Protein AF-0000000065971216 (afdb_homodimer)

Structure (mmCIF, N/CA/C/O backbone):
data_AF-0000000065971216-model_v1
#
loop_
_entity.id
_entity.type
_entity.pdbx_description
1 polymer 'Glutathione-regulated potassium-efflux system ancillary protein KefF'
#
loop_
_atom_site.group_PDB
_atom_site.id
_atom_site.type_symbol
_atom_site.label_atom_id
_atom_site.label_alt_id
_atom_site.label_comp_id
_atom_site.label_asym_id
_atom_site.label_entity_id
_atom_site.label_seq_id
_atom_site.pdbx_PDB_ins_code
_atom_site.Cartn_x
_atom_site.Cartn_y
_atom_site.Cartn_z
_atom_site.occupancy
_atom_site.B_iso_or_equiv
_atom_site.auth_seq_id
_atom_site.auth_comp_id
_atom_site.auth_asym_id
_atom_site.auth_atom_id
_atom_site.pdbx_PDB_model_num
ATOM 1 N N . MET A 1 1 ? 7.406 -24.281 -11.219 1 95.75 1 MET A N 1
ATOM 2 C CA . MET A 1 1 ? 6.73 -24.172 -9.93 1 95.75 1 MET A CA 1
ATOM 3 C C . MET A 1 1 ? 6.023 -22.828 -9.805 1 95.75 1 MET A C 1
ATOM 5 O O . MET A 1 1 ? 6.551 -21.797 -10.234 1 95.75 1 MET A O 1
ATOM 9 N N . ILE A 1 2 ? 4.781 -22.906 -9.312 1 98.62 2 ILE A N 1
ATOM 10 C CA . ILE A 1 2 ? 4 -21.719 -8.992 1 98.62 2 ILE A CA 1
ATOM 11 C C . ILE A 1 2 ? 4.109 -21.406 -7.504 1 98.62 2 ILE A C 1
ATOM 13 O O . ILE A 1 2 ? 3.928 -22.297 -6.664 1 98.62 2 ILE A O 1
ATOM 17 N N . LEU A 1 3 ? 4.469 -20.188 -7.184 1 98.88 3 LEU A N 1
ATOM 18 C CA . LEU A 1 3 ? 4.551 -19.734 -5.797 1 98.88 3 LEU A CA 1
ATOM 19 C C . LEU A 1 3 ? 3.488 -18.688 -5.496 1 98.88 3 LEU A C 1
ATOM 21 O O . LEU A 1 3 ? 3.451 -17.641 -6.141 1 98.88 3 LEU A O 1
ATOM 25 N N . ILE A 1 4 ? 2.605 -19 -4.566 1 98.94 4 ILE A N 1
ATOM 26 C CA . ILE A 1 4 ? 1.6 -18.047 -4.117 1 98.94 4 ILE A CA 1
ATOM 27 C C . ILE A 1 4 ? 2.041 -17.406 -2.799 1 98.94 4 ILE A C 1
ATOM 29 O O . ILE A 1 4 ? 2.158 -18.094 -1.78 1 98.94 4 ILE A O 1
ATOM 33 N N . ILE A 1 5 ? 2.389 -16.172 -2.852 1 98.94 5 ILE A N 1
ATOM 34 C CA . ILE A 1 5 ? 2.572 -15.359 -1.654 1 98.94 5 ILE A CA 1
ATOM 35 C C . ILE A 1 5 ? 1.225 -14.812 -1.192 1 98.94 5 ILE A C 1
ATOM 37 O O . ILE A 1 5 ? 0.707 -13.852 -1.769 1 98.94 5 ILE A O 1
ATOM 41 N N . TYR A 1 6 ? 0.659 -15.422 -0.15 1 98.88 6 TYR A N 1
ATOM 42 C CA . TYR A 1 6 ? -0.678 -15.086 0.328 1 98.88 6 TYR A CA 1
ATOM 43 C C . TYR A 1 6 ? -0.611 -14.242 1.593 1 98.88 6 TYR A C 1
ATOM 45 O O . TYR A 1 6 ? 0.1 -14.586 2.541 1 98.88 6 TYR A O 1
ATOM 53 N N . ALA A 1 7 ? -1.268 -13.133 1.55 1 98.75 7 ALA A N 1
ATOM 54 C CA . ALA A 1 7 ? -1.302 -12.258 2.719 1 98.75 7 ALA A CA 1
ATOM 55 C C . ALA A 1 7 ? -2.732 -11.852 3.061 1 98.75 7 ALA A C 1
ATOM 57 O O . ALA A 1 7 ? -3.354 -11.07 2.338 1 98.75 7 ALA A O 1
ATOM 58 N N . HIS A 1 8 ? -3.203 -12.367 4.133 1 98.12 8 HIS A N 1
ATOM 59 C CA . HIS A 1 8 ? -4.492 -12 4.707 1 98.12 8 HIS A CA 1
ATOM 60 C C . HIS A 1 8 ? -4.391 -11.828 6.219 1 98.12 8 HIS A C 1
ATOM 62 O O . HIS A 1 8 ? -4.105 -12.789 6.941 1 98.12 8 HIS A O 1
ATOM 68 N N . PRO A 1 9 ? -4.719 -10.688 6.719 1 95.56 9 PRO A N 1
ATOM 69 C CA . PRO A 1 9 ? -4.574 -10.469 8.164 1 95.56 9 PRO A CA 1
ATOM 70 C C . PRO A 1 9 ? -5.551 -11.305 8.984 1 95.56 9 PRO A C 1
ATOM 72 O O . PRO A 1 9 ? -5.246 -11.664 10.125 1 95.56 9 PRO A O 1
ATOM 75 N N . TYR A 1 10 ? -6.723 -11.594 8.367 1 92.38 10 TYR A N 1
ATOM 76 C CA . TYR A 1 10 ? -7.742 -12.398 9.031 1 92.38 10 TYR A CA 1
ATOM 77 C C . TYR A 1 10 ? -8.18 -13.562 8.148 1 92.38 10 TYR A C 1
ATOM 79 O O . TYR A 1 10 ? -9.336 -13.633 7.727 1 92.38 10 TYR A O 1
ATOM 87 N N . PRO A 1 11 ? -7.336 -14.508 8.008 1 87.62 11 PRO A N 1
ATOM 88 C CA . PRO A 1 11 ? -7.625 -15.562 7.035 1 87.62 11 PRO A CA 1
ATOM 89 C C . PRO A 1 11 ? -8.844 -16.391 7.41 1 87.62 11 PRO A C 1
ATOM 91 O O . PRO A 1 11 ? -9.523 -16.938 6.531 1 87.62 11 PRO A O 1
ATOM 94 N N . GLN A 1 12 ? -9.188 -16.422 8.602 1 85.69 12 GLN A N 1
ATOM 95 C CA . GLN A 1 12 ? -10.336 -17.219 9.039 1 85.69 12 GLN A CA 1
ATOM 96 C C . GLN A 1 12 ? -11.648 -16.594 8.547 1 85.69 12 GLN A C 1
ATOM 98 O O . GLN A 1 12 ? -12.672 -17.281 8.477 1 85.69 12 GLN A O 1
ATOM 103 N N . HIS A 1 13 ? -11.586 -15.359 8.172 1 86.06 13 HIS A N 1
ATOM 104 C CA . HIS A 1 13 ? -12.789 -14.664 7.727 1 86.06 13 HIS A CA 1
ATOM 105 C C . HIS A 1 13 ? -12.844 -14.57 6.207 1 86.06 13 HIS A C 1
ATOM 107 O O . HIS A 1 13 ? -13.797 -14.031 5.648 1 86.06 13 HIS A O 1
ATOM 113 N N . SER A 1 14 ? -11.852 -15.188 5.566 1 88.44 14 SER A N 1
ATOM 114 C CA . SER A 1 14 ? -11.758 -15.039 4.117 1 88.44 14 SER A CA 1
ATOM 115 C C . SER A 1 14 ? -12.398 -16.234 3.402 1 88.44 14 SER A C 1
ATOM 117 O O . SER A 1 14 ? -11.766 -17.266 3.236 1 88.44 14 SER A O 1
ATOM 119 N N . HIS A 1 15 ? -13.539 -16.031 2.896 1 90.56 15 HIS A N 1
ATOM 120 C CA . HIS A 1 15 ? -14.227 -17.109 2.207 1 90.56 15 HIS A CA 1
ATOM 121 C C . HIS A 1 15 ? -13.75 -17.25 0.766 1 90.56 15 HIS A C 1
ATOM 123 O O . HIS A 1 15 ? -13.453 -18.344 0.303 1 90.56 15 HIS A O 1
ATOM 129 N N . ALA A 1 16 ? -13.633 -16.109 0.151 1 95.12 16 ALA A N 1
ATOM 130 C CA . ALA A 1 16 ? -13.242 -16.125 -1.257 1 95.12 16 ALA A CA 1
ATOM 131 C C . ALA A 1 16 ? -11.812 -16.625 -1.43 1 95.12 16 ALA A C 1
ATOM 133 O O . ALA A 1 16 ? -11.57 -17.562 -2.197 1 95.12 16 ALA A O 1
ATOM 134 N N . ASN A 1 17 ? -10.875 -16.094 -0.653 1 97.19 17 ASN A N 1
ATOM 135 C CA . ASN A 1 17 ? -9.477 -16.5 -0.776 1 97.19 17 ASN A CA 1
ATOM 136 C C . ASN A 1 17 ? -9.273 -17.953 -0.357 1 97.19 17 ASN A C 1
ATOM 138 O O . ASN A 1 17 ? -8.461 -18.656 -0.945 1 97.19 17 ASN A O 1
ATOM 142 N N . LYS A 1 18 ? -9.984 -18.328 0.635 1 95.56 18 LYS A N 1
ATOM 143 C CA . LYS A 1 18 ? -9.891 -19.719 1.079 1 95.56 18 LYS A CA 1
ATOM 144 C C . LYS A 1 18 ? -10.227 -20.688 -0.055 1 95.56 18 LYS A C 1
ATOM 146 O O . LYS A 1 18 ? -9.5 -21.641 -0.296 1 95.56 18 LYS A O 1
ATOM 151 N N . ARG A 1 19 ? -11.305 -20.453 -0.749 1 96.19 19 ARG A N 1
ATOM 152 C CA . ARG A 1 19 ? -11.742 -21.312 -1.852 1 96.19 19 ARG A CA 1
ATOM 153 C C . ARG A 1 19 ? -10.727 -21.281 -2.992 1 96.19 19 ARG A C 1
ATOM 155 O O . ARG A 1 19 ? -10.438 -22.328 -3.592 1 96.19 19 ARG A O 1
ATOM 162 N N . MET A 1 20 ? -10.203 -20.094 -3.268 1 98.25 20 MET A N 1
ATOM 163 C CA . MET A 1 20 ? -9.172 -19.984 -4.293 1 98.25 20 MET A CA 1
ATOM 164 C C . MET A 1 20 ? -7.969 -20.859 -3.955 1 98.25 20 MET A C 1
ATOM 166 O O . MET A 1 20 ? -7.473 -21.594 -4.805 1 98.25 20 MET A O 1
ATOM 170 N N . LEU A 1 21 ? -7.5 -20.797 -2.725 1 98.25 21 LEU A N 1
ATOM 171 C CA . LEU A 1 21 ? -6.316 -21.531 -2.295 1 98.25 21 LEU A CA 1
ATOM 172 C C . LEU A 1 21 ? -6.582 -23.031 -2.285 1 98.25 21 LEU A C 1
ATOM 174 O O . LEU A 1 21 ? -5.695 -23.828 -2.611 1 98.25 21 LEU A O 1
ATOM 178 N N . GLU A 1 22 ? -7.801 -23.391 -1.873 1 97.38 22 GLU A N 1
ATOM 179 C CA . GLU A 1 22 ? -8.172 -24.812 -1.903 1 97.38 22 GLU A CA 1
ATOM 180 C C . GLU A 1 22 ? -8.086 -25.375 -3.318 1 97.38 22 GLU A C 1
ATOM 182 O O . GLU A 1 22 ? -7.586 -26.484 -3.52 1 97.38 22 GLU A O 1
ATOM 187 N N . GLN A 1 23 ? -8.57 -24.609 -4.258 1 98.06 23 GLN A N 1
ATOM 188 C CA . GLN A 1 23 ? -8.484 -25.016 -5.656 1 98.06 23 GLN A CA 1
ATOM 189 C C . GLN A 1 23 ? -7.039 -25.078 -6.129 1 98.06 23 GLN A C 1
ATOM 191 O O . GLN A 1 23 ? -6.637 -26.031 -6.797 1 98.06 23 GLN A O 1
ATOM 196 N N . ALA A 1 24 ? -6.23 -24.109 -5.781 1 98.5 24 ALA A N 1
ATOM 197 C CA . ALA A 1 24 ? -4.828 -24.031 -6.195 1 98.5 24 ALA A CA 1
ATOM 198 C C . ALA A 1 24 ? -4.039 -25.219 -5.641 1 98.5 24 ALA A C 1
ATOM 200 O O . ALA A 1 24 ? -3.15 -25.75 -6.312 1 98.5 24 ALA A O 1
ATOM 201 N N . ARG A 1 25 ? -4.391 -25.656 -4.441 1 97.69 25 ARG A N 1
ATOM 202 C CA . ARG A 1 25 ? -3.674 -26.719 -3.742 1 97.69 25 ARG A CA 1
ATOM 203 C C . ARG A 1 25 ? -3.832 -28.047 -4.465 1 97.69 25 ARG A C 1
ATOM 205 O O . ARG A 1 25 ? -3.037 -28.969 -4.262 1 97.69 25 ARG A O 1
ATOM 212 N N . THR A 1 26 ? -4.848 -28.156 -5.262 1 97.62 26 THR A N 1
ATOM 213 C CA . THR A 1 26 ? -5.094 -29.406 -5.969 1 97.62 26 THR A CA 1
ATOM 214 C C . THR A 1 26 ? -4.137 -29.562 -7.145 1 97.62 26 THR A C 1
ATOM 216 O O . THR A 1 26 ? -4.039 -30.641 -7.738 1 97.62 26 THR A O 1
ATOM 219 N N . LEU A 1 27 ? -3.426 -28.547 -7.473 1 97.69 27 LEU A N 1
ATOM 220 C CA . LEU A 1 27 ? -2.514 -28.562 -8.609 1 97.69 27 LEU A CA 1
ATOM 221 C C . LEU A 1 27 ? -1.109 -28.969 -8.18 1 97.69 27 LEU A C 1
ATOM 223 O O . LEU A 1 27 ? -0.637 -28.562 -7.117 1 97.69 27 LEU A O 1
ATOM 227 N N . ASP A 1 28 ? -0.485 -29.797 -9.008 1 96.5 28 ASP A N 1
ATOM 228 C CA . ASP A 1 28 ? 0.917 -30.125 -8.766 1 96.5 28 ASP A CA 1
ATOM 229 C C . ASP A 1 28 ? 1.817 -28.922 -9.047 1 96.5 28 ASP A C 1
ATOM 231 O O . ASP A 1 28 ? 1.549 -28.125 -9.953 1 96.5 28 ASP A O 1
ATOM 235 N N . GLY A 1 29 ? 2.824 -28.766 -8.234 1 97.06 29 GLY A N 1
ATOM 236 C CA . GLY A 1 29 ? 3.811 -27.734 -8.516 1 97.06 29 GLY A CA 1
ATOM 237 C C . GLY A 1 29 ? 3.406 -26.359 -7.988 1 97.06 29 GLY A C 1
ATOM 238 O O . GLY A 1 29 ? 3.885 -25.344 -8.477 1 97.06 29 GLY A O 1
ATOM 239 N N . VAL A 1 30 ? 2.422 -26.344 -7.047 1 98.31 30 VAL A N 1
ATOM 240 C CA . VAL A 1 30 ? 2.004 -25.094 -6.43 1 98.31 30 VAL A CA 1
ATOM 241 C C . VAL A 1 30 ? 2.463 -25.047 -4.973 1 98.31 30 VAL A C 1
ATOM 243 O O . VAL A 1 30 ? 2.223 -26 -4.215 1 98.31 30 VAL A O 1
ATOM 246 N N . GLU A 1 31 ? 3.174 -24.031 -4.598 1 98.56 31 GLU A N 1
ATOM 247 C CA . GLU A 1 31 ? 3.557 -23.734 -3.219 1 98.56 31 GLU A CA 1
ATOM 248 C C . GLU A 1 31 ? 2.855 -22.484 -2.703 1 98.56 31 GLU A C 1
ATOM 250 O O . GLU A 1 31 ? 2.82 -21.453 -3.387 1 98.56 31 GLU A O 1
ATOM 255 N N . ILE A 1 32 ? 2.264 -22.641 -1.564 1 98.62 32 ILE A N 1
ATOM 256 C CA . ILE A 1 32 ? 1.584 -21.5 -0.949 1 98.62 32 ILE A CA 1
ATOM 257 C C . ILE A 1 32 ? 2.33 -21.078 0.314 1 98.62 32 ILE A C 1
ATOM 259 O O . ILE A 1 32 ? 2.58 -21.891 1.201 1 98.62 32 ILE A O 1
ATOM 263 N N . ARG A 1 33 ? 2.709 -19.875 0.369 1 98.69 33 ARG A N 1
ATOM 264 C CA . ARG A 1 33 ? 3.316 -19.297 1.562 1 98.69 33 ARG A CA 1
ATOM 265 C C . ARG A 1 33 ? 2.426 -18.203 2.152 1 98.69 33 ARG A C 1
ATOM 267 O O . ARG A 1 33 ? 2.383 -17.078 1.642 1 98.69 33 ARG A O 1
ATOM 274 N N . SER A 1 34 ? 1.734 -18.562 3.244 1 98.31 34 SER A N 1
ATOM 275 C CA . SER A 1 34 ? 0.851 -17.641 3.951 1 98.31 34 SER A CA 1
ATOM 276 C C . SER A 1 34 ? 1.63 -16.766 4.926 1 98.31 34 SER A C 1
ATOM 278 O O . SER A 1 34 ? 2.031 -17.234 5.996 1 98.31 34 SER A O 1
ATOM 280 N N . LEU A 1 35 ? 1.755 -15.547 4.617 1 98.75 35 LEU A N 1
ATOM 281 C CA . LEU A 1 35 ? 2.676 -14.672 5.336 1 98.75 35 LEU A CA 1
ATOM 282 C C . LEU A 1 35 ? 2.246 -14.508 6.789 1 98.75 35 LEU A C 1
ATOM 284 O O . LEU A 1 35 ? 3.074 -14.578 7.699 1 98.75 35 LEU A O 1
ATOM 288 N N . TYR A 1 36 ? 0.932 -14.352 7.02 1 98.25 36 TYR A N 1
AT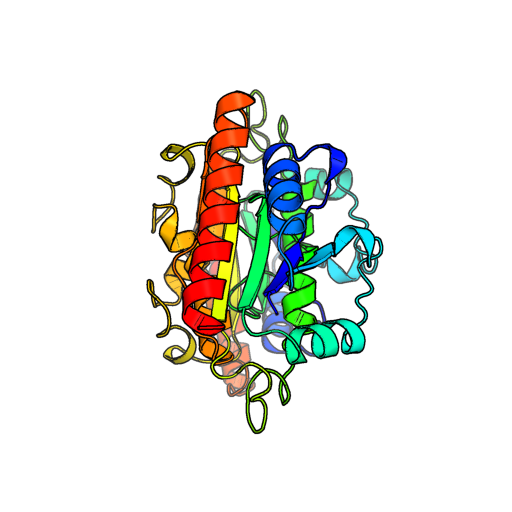OM 289 C CA . TYR A 1 36 ? 0.469 -14.078 8.375 1 98.25 36 TYR A CA 1
ATOM 290 C C . TYR A 1 36 ? 0.527 -15.344 9.227 1 98.25 36 TYR A C 1
ATOM 292 O O . TYR A 1 36 ? 0.508 -15.266 10.461 1 98.25 36 TYR A O 1
ATOM 300 N N . GLN A 1 37 ? 0.548 -16.484 8.602 1 97.56 37 GLN A N 1
ATOM 301 C CA . GLN A 1 37 ? 0.803 -17.734 9.328 1 97.56 37 GLN A CA 1
ATOM 302 C C . GLN A 1 37 ? 2.291 -17.891 9.617 1 97.56 37 GLN A C 1
ATOM 304 O O . GLN A 1 37 ? 2.67 -18.25 10.734 1 97.56 37 GLN A O 1
ATOM 309 N N . LEU A 1 38 ? 3.141 -17.594 8.664 1 98.38 38 LEU A N 1
ATOM 310 C CA . LEU A 1 38 ? 4.582 -17.766 8.789 1 98.38 38 LEU A CA 1
ATOM 311 C C . LEU A 1 38 ? 5.184 -16.703 9.703 1 98.38 38 LEU A C 1
ATOM 313 O O . LEU A 1 38 ? 6.129 -16.969 10.445 1 98.38 38 LEU A O 1
ATOM 317 N N . TYR A 1 39 ? 4.605 -15.469 9.633 1 98.06 39 TYR A N 1
ATOM 318 C CA . TYR A 1 39 ? 5.195 -14.32 10.32 1 98.06 39 TYR A CA 1
ATOM 319 C C . TYR A 1 39 ? 4.129 -13.523 11.062 1 98.06 39 TYR A C 1
ATOM 321 O O . TYR A 1 39 ? 3.926 -12.336 10.789 1 98.06 39 TYR A O 1
ATOM 329 N N . PRO A 1 40 ? 3.475 -14.055 12.062 1 96.19 40 PRO A N 1
ATOM 330 C CA . PRO A 1 40 ? 2.43 -13.336 12.789 1 96.19 40 PRO A CA 1
ATOM 331 C C . PRO A 1 40 ? 2.965 -12.109 13.523 1 96.19 40 PRO A C 1
ATOM 333 O O . PRO A 1 40 ? 2.199 -11.195 13.852 1 96.19 40 PRO A O 1
ATOM 336 N N . ASP A 1 41 ? 4.301 -12.062 13.703 1 95.5 41 ASP A N 1
ATOM 337 C CA . ASP A 1 41 ? 4.918 -10.961 14.43 1 95.5 41 ASP A CA 1
ATOM 338 C C . ASP A 1 41 ? 5.59 -9.977 13.469 1 95.5 41 ASP A C 1
ATOM 340 O O . ASP A 1 41 ? 6.309 -9.078 13.898 1 95.5 41 ASP A O 1
ATOM 344 N N . PHE A 1 42 ? 5.469 -10.25 12.148 1 97 42 PHE A N 1
ATOM 345 C CA . PHE A 1 42 ? 5.984 -9.383 11.094 1 97 42 PHE A CA 1
ATOM 346 C C . PHE A 1 42 ? 7.496 -9.531 10.969 1 97 42 PHE A C 1
ATOM 348 O O . PHE A 1 42 ? 8.156 -8.695 10.344 1 97 42 PHE A O 1
ATOM 355 N N . ASN A 1 43 ? 8.055 -10.562 11.633 1 97.56 43 ASN A N 1
ATOM 356 C CA . ASN A 1 43 ? 9.477 -10.844 11.477 1 97.56 43 ASN A CA 1
ATOM 357 C C . ASN A 1 43 ? 9.727 -11.805 10.312 1 97.56 43 ASN A C 1
ATOM 359 O O . ASN A 1 43 ? 9.789 -13.016 10.508 1 97.56 43 ASN A O 1
ATOM 363 N N . ILE A 1 44 ? 10.031 -11.297 9.195 1 98.5 44 ILE A N 1
ATOM 364 C CA . ILE A 1 44 ? 10.078 -12.055 7.945 1 98.5 44 ILE A CA 1
ATOM 365 C C . ILE A 1 44 ? 11.438 -12.727 7.797 1 98.5 44 ILE A C 1
ATOM 367 O O . ILE A 1 44 ? 12.477 -12.102 8.031 1 98.5 44 ILE A O 1
ATOM 371 N N . ASP A 1 45 ? 11.477 -13.977 7.512 1 98.88 45 ASP A N 1
ATOM 372 C CA . ASP A 1 45 ? 12.68 -14.688 7.105 1 98.88 45 ASP A CA 1
ATOM 373 C C . ASP A 1 45 ? 13.008 -14.43 5.637 1 98.88 45 ASP A C 1
ATOM 375 O O . ASP A 1 45 ? 12.594 -15.188 4.758 1 98.88 45 ASP A O 1
ATOM 379 N N . VAL A 1 46 ? 13.805 -13.414 5.41 1 98.81 46 VAL A N 1
ATOM 380 C CA . VAL A 1 46 ? 14.086 -12.914 4.07 1 98.81 46 VAL A CA 1
ATOM 381 C C . VAL A 1 46 ? 14.742 -14.008 3.234 1 98.81 46 VAL A C 1
ATOM 383 O O . VAL A 1 46 ? 14.375 -14.219 2.076 1 98.81 46 VAL A O 1
ATOM 386 N N . ALA A 1 47 ? 15.664 -14.703 3.795 1 98.75 47 ALA A N 1
ATOM 387 C CA . ALA A 1 47 ? 16.375 -15.75 3.072 1 98.75 47 ALA A CA 1
ATOM 388 C C . ALA A 1 47 ? 15.43 -16.844 2.619 1 98.75 47 ALA A C 1
ATOM 390 O O . ALA A 1 47 ? 15.508 -17.328 1.483 1 98.75 47 ALA A O 1
ATOM 391 N N . ALA A 1 48 ? 14.547 -17.266 3.465 1 98.88 48 ALA A N 1
ATOM 392 C CA . ALA A 1 48 ? 13.586 -18.312 3.121 1 98.88 48 ALA A CA 1
ATOM 393 C C . ALA A 1 48 ? 12.672 -17.859 1.98 1 98.88 48 ALA A C 1
ATOM 395 O O . ALA A 1 48 ? 12.375 -18.641 1.072 1 98.88 48 ALA A O 1
ATOM 396 N N . GLU A 1 49 ? 12.25 -16.656 2.053 1 98.94 49 GLU A N 1
ATOM 397 C CA . GLU A 1 49 ? 11.375 -16.141 1.012 1 98.94 49 GLU A CA 1
ATOM 398 C C . GLU A 1 49 ? 12.109 -16 -0.318 1 98.94 49 GLU A C 1
ATOM 400 O O . GLU A 1 49 ? 11.562 -16.344 -1.372 1 98.94 49 GLU A O 1
ATOM 405 N N . GLN A 1 50 ? 13.344 -15.547 -0.254 1 98.88 50 GLN A N 1
ATOM 406 C CA . GLN A 1 50 ? 14.133 -15.414 -1.474 1 98.88 50 GLN A CA 1
ATOM 407 C C . GLN A 1 50 ? 14.453 -16.781 -2.076 1 98.88 50 GLN A C 1
ATOM 409 O O . GLN A 1 50 ? 14.484 -16.938 -3.299 1 98.88 50 GLN A O 1
ATOM 414 N N . GLN A 1 51 ? 14.633 -17.75 -1.27 1 98.81 51 GLN A N 1
ATOM 415 C CA . GLN A 1 51 ? 14.844 -19.109 -1.77 1 98.81 51 GLN A CA 1
ATOM 416 C C . GLN A 1 51 ? 13.602 -19.641 -2.473 1 98.81 51 GLN A C 1
ATOM 418 O O . GLN A 1 51 ? 13.695 -20.266 -3.529 1 98.81 51 GLN A O 1
ATOM 423 N N . ALA A 1 52 ? 12.445 -19.391 -1.879 1 98.81 52 ALA A N 1
ATOM 424 C CA . ALA A 1 52 ? 11.188 -19.781 -2.512 1 98.81 52 ALA A CA 1
ATOM 425 C C . ALA A 1 52 ? 11.008 -19.094 -3.859 1 98.81 52 ALA A C 1
ATOM 427 O O . ALA A 1 52 ? 10.633 -19.734 -4.848 1 98.81 52 ALA A O 1
ATOM 428 N N . LEU A 1 53 ? 11.312 -17.828 -3.906 1 98.88 53 LEU A N 1
ATOM 429 C CA . LEU A 1 53 ? 11.219 -17.062 -5.137 1 98.88 53 LEU A CA 1
ATOM 430 C C . LEU A 1 53 ? 12.164 -17.594 -6.199 1 98.88 53 LEU A C 1
ATOM 432 O O . LEU A 1 53 ? 11.82 -17.641 -7.383 1 98.88 53 LEU A O 1
ATOM 436 N N . ALA A 1 54 ? 13.312 -17.969 -5.75 1 98.31 54 ALA A N 1
ATOM 437 C CA . ALA A 1 54 ? 14.32 -18.469 -6.684 1 98.31 54 ALA A CA 1
ATOM 438 C C . ALA A 1 54 ? 13.836 -19.719 -7.398 1 98.31 54 ALA A C 1
ATOM 440 O O . ALA A 1 54 ? 14.148 -19.938 -8.57 1 98.31 54 ALA A O 1
ATOM 441 N N . ARG A 1 55 ? 13.008 -20.469 -6.777 1 97.5 55 ARG A N 1
ATOM 442 C CA . ARG A 1 55 ? 12.539 -21.734 -7.328 1 97.5 55 ARG A CA 1
ATOM 443 C C . ARG A 1 55 ? 11.32 -21.516 -8.219 1 97.5 55 ARG A C 1
ATOM 445 O O . ARG A 1 55 ? 10.984 -22.375 -9.039 1 97.5 55 ARG A O 1
ATOM 452 N N . ALA A 1 56 ? 10.703 -20.422 -8.102 1 98.5 56 ALA A N 1
ATOM 453 C CA . ALA A 1 56 ? 9.414 -20.203 -8.758 1 98.5 56 ALA A CA 1
ATOM 454 C C . ALA A 1 56 ? 9.602 -19.703 -10.188 1 98.5 56 ALA A C 1
ATOM 456 O O . ALA A 1 56 ? 10.578 -19.016 -10.484 1 98.5 56 ALA A O 1
ATOM 457 N N . ARG A 1 57 ? 8.672 -20.047 -11.039 1 98.38 57 ARG A N 1
ATOM 458 C CA . ARG A 1 57 ? 8.594 -19.5 -12.391 1 98.38 57 ARG A CA 1
ATOM 459 C C . ARG A 1 57 ? 7.43 -18.531 -12.523 1 98.38 57 ARG A C 1
ATOM 461 O O . ARG A 1 57 ? 7.492 -17.578 -13.297 1 98.38 57 ARG A O 1
ATOM 468 N N . LEU A 1 58 ? 6.344 -18.797 -11.797 1 98.81 58 LEU A N 1
ATOM 469 C CA . LEU A 1 58 ? 5.215 -17.891 -11.625 1 98.81 58 LEU A CA 1
ATOM 470 C C . LEU A 1 58 ? 5.035 -17.516 -10.156 1 98.81 58 LEU A C 1
ATOM 472 O O . LEU A 1 58 ? 4.926 -18.406 -9.297 1 98.81 58 LEU A O 1
ATOM 476 N N . ILE A 1 59 ? 5.102 -16.297 -9.938 1 98.94 59 ILE A N 1
ATOM 477 C CA . ILE A 1 59 ? 4.844 -15.742 -8.617 1 98.94 59 ILE A CA 1
ATOM 478 C C . ILE A 1 59 ? 3.453 -15.102 -8.586 1 98.94 59 ILE A C 1
ATOM 480 O O . ILE A 1 59 ? 3.068 -14.398 -9.523 1 98.94 59 ILE A O 1
ATOM 484 N N . ILE A 1 60 ? 2.648 -15.367 -7.566 1 98.94 60 ILE A N 1
ATOM 485 C CA . ILE A 1 60 ? 1.333 -14.758 -7.398 1 98.94 60 ILE A CA 1
ATOM 486 C C . ILE A 1 60 ? 1.281 -14 -6.078 1 98.94 60 ILE A C 1
ATOM 488 O O . ILE A 1 60 ? 1.509 -14.578 -5.012 1 98.94 60 ILE A O 1
ATOM 492 N N . TRP A 1 61 ? 1.104 -12.742 -6.113 1 98.94 61 TRP A N 1
ATOM 493 C CA . TRP A 1 61 ? 0.738 -11.961 -4.934 1 98.94 61 TRP A CA 1
ATOM 494 C C . TRP A 1 61 ? -0.77 -11.992 -4.711 1 98.94 61 TRP A C 1
ATOM 496 O O . TRP A 1 61 ? -1.531 -11.391 -5.469 1 98.94 61 TRP A O 1
ATOM 506 N N . GLN A 1 62 ? -1.193 -12.68 -3.68 1 98.94 62 GLN A N 1
ATOM 507 C CA . GLN A 1 62 ? -2.617 -12.898 -3.445 1 98.94 62 GLN A CA 1
ATOM 508 C C . GLN A 1 62 ? -3.053 -12.305 -2.111 1 98.94 62 GLN A C 1
ATOM 510 O O . GLN A 1 62 ? -2.424 -12.555 -1.079 1 98.94 62 GLN A O 1
ATOM 515 N N . HIS A 1 63 ? -4.113 -11.578 -2.148 1 98.69 63 HIS A N 1
ATOM 516 C CA . HIS A 1 63 ? -4.598 -10.945 -0.928 1 98.69 63 HIS A CA 1
ATOM 517 C C . HIS A 1 63 ? -5.988 -10.352 -1.128 1 98.69 63 HIS A C 1
ATOM 519 O O . HIS A 1 63 ? -6.414 -10.133 -2.264 1 98.69 63 HIS A O 1
ATOM 525 N N . PRO A 1 64 ? -6.742 -10.117 -0.013 1 97.94 64 PRO A N 1
ATOM 526 C CA . PRO A 1 64 ? -7.879 -9.195 -0.101 1 97.94 64 PRO A CA 1
ATOM 527 C C . PRO A 1 64 ? -7.453 -7.734 -0.188 1 97.94 64 PRO A C 1
ATOM 529 O O . PRO A 1 64 ? -6.34 -7.387 0.219 1 97.94 64 PRO A O 1
ATOM 532 N N . MET A 1 65 ? -8.289 -6.918 -0.712 1 97.44 65 MET A N 1
ATOM 533 C CA . MET A 1 65 ? -7.977 -5.492 -0.791 1 97.44 65 MET A CA 1
ATOM 534 C C . MET A 1 65 ? -8.711 -4.715 0.296 1 97.44 65 MET A C 1
ATOM 536 O O . MET A 1 65 ? -9.93 -4.844 0.443 1 97.44 65 MET A O 1
ATOM 540 N N . GLN A 1 66 ? -8.039 -4.027 1.051 1 96.06 66 GLN A N 1
ATOM 541 C CA . GLN A 1 66 ? -8.523 -3.02 1.989 1 96.06 66 GLN A CA 1
ATOM 542 C C . GLN A 1 66 ? -7.848 -1.674 1.748 1 96.06 66 GLN A C 1
ATOM 544 O O . GLN A 1 66 ? -6.641 -1.614 1.506 1 96.06 66 GLN A O 1
ATOM 549 N N . TRP A 1 67 ? -8.711 -0.701 1.699 1 97.94 67 TRP A N 1
ATOM 550 C CA . TRP A 1 67 ? -8.234 0.661 1.482 1 97.94 67 TRP A CA 1
ATOM 551 C C . TRP A 1 67 ? -7.391 0.746 0.215 1 97.94 67 TRP A C 1
ATOM 553 O O . TRP A 1 67 ? -6.289 1.305 0.23 1 97.94 67 TRP A O 1
ATOM 563 N N . TYR A 1 68 ? -7.84 0.065 -0.804 1 98.12 68 TYR A N 1
ATOM 564 C CA . TYR A 1 68 ? -7.395 0.194 -2.188 1 98.12 68 TYR A CA 1
ATOM 565 C C . TYR A 1 68 ? -5.934 -0.22 -2.33 1 98.12 68 TYR A C 1
ATOM 567 O O . TYR A 1 68 ? -5.238 0.245 -3.234 1 98.12 68 TYR A O 1
ATOM 575 N N . SER A 1 69 ? -5.418 -1.102 -1.406 1 98.06 69 SER A N 1
ATOM 576 C CA . SER A 1 69 ? -4.004 -1.457 -1.458 1 98.06 69 SER A CA 1
ATOM 577 C C . SER A 1 69 ? -3.756 -2.834 -0.853 1 98.06 69 SER A C 1
ATOM 579 O O . SER A 1 69 ? -4.703 -3.557 -0.535 1 98.06 69 SER A O 1
ATOM 581 N N . VAL A 1 70 ? -2.455 -3.219 -0.774 1 98.69 70 VAL A N 1
ATOM 582 C CA . VAL A 1 70 ? -2.047 -4.52 -0.256 1 98.69 70 VAL A CA 1
ATOM 583 C C . VAL A 1 70 ? -2.062 -4.496 1.271 1 98.69 70 VAL A C 1
ATOM 585 O O . VAL A 1 70 ? -1.967 -3.43 1.882 1 98.69 70 VAL A O 1
ATOM 588 N N . PRO A 1 71 ? -2.174 -5.684 1.867 1 98.62 71 PRO A N 1
ATOM 589 C CA . PRO A 1 71 ? -2.039 -5.75 3.324 1 98.62 71 PRO A CA 1
ATOM 590 C C . PRO A 1 71 ? -0.658 -5.316 3.809 1 98.62 71 PRO A C 1
ATOM 592 O O . PRO A 1 71 ? 0.331 -5.469 3.088 1 98.62 71 PRO A O 1
ATOM 595 N N . PRO A 1 72 ? -0.626 -4.855 5.043 1 98.69 72 PRO A N 1
ATOM 596 C CA . PRO A 1 72 ? 0.633 -4.332 5.574 1 98.69 72 PRO A CA 1
ATOM 597 C C . PRO A 1 72 ? 1.771 -5.348 5.512 1 98.69 72 PRO A C 1
ATOM 599 O O . PRO A 1 72 ? 2.904 -4.992 5.176 1 98.69 72 PRO A O 1
ATOM 602 N N . LEU A 1 73 ? 1.466 -6.555 5.801 1 98.75 73 LEU A N 1
ATOM 603 C CA . LEU A 1 73 ? 2.543 -7.535 5.863 1 98.75 73 LEU A CA 1
ATOM 604 C C . LEU A 1 73 ? 3.064 -7.859 4.465 1 98.75 73 LEU A C 1
ATOM 606 O O . LEU A 1 73 ? 4.254 -8.133 4.289 1 98.75 73 LEU A O 1
ATOM 610 N N . LEU A 1 74 ? 2.225 -7.828 3.457 1 98.88 74 LEU A N 1
ATOM 611 C CA . LEU A 1 74 ? 2.719 -7.996 2.096 1 98.88 74 LEU A CA 1
ATOM 612 C C . LEU A 1 74 ? 3.604 -6.82 1.689 1 98.88 74 LEU A C 1
ATOM 614 O O . LEU A 1 74 ? 4.625 -7.008 1.026 1 98.88 74 LEU A O 1
ATOM 618 N N . LYS A 1 75 ? 3.193 -5.613 2.074 1 98.81 75 LYS A N 1
ATOM 619 C CA . LYS A 1 75 ? 4.039 -4.453 1.804 1 98.81 75 LYS A CA 1
ATOM 620 C C . LYS A 1 75 ? 5.398 -4.594 2.486 1 98.81 75 LYS A C 1
ATOM 622 O O . LYS A 1 75 ? 6.43 -4.234 1.911 1 98.81 75 LYS A O 1
ATOM 627 N N . LEU A 1 76 ? 5.352 -5.004 3.715 1 98.75 76 LEU A N 1
ATOM 628 C CA . LEU A 1 76 ? 6.605 -5.234 4.426 1 98.75 76 LEU A CA 1
ATOM 629 C C . LEU A 1 76 ? 7.449 -6.285 3.713 1 98.75 76 LEU A C 1
ATOM 631 O O . LEU A 1 76 ? 8.672 -6.133 3.594 1 98.75 76 LEU A O 1
ATOM 635 N N . TRP A 1 77 ? 6.805 -7.359 3.301 1 98.94 77 TRP A N 1
ATOM 636 C CA . TRP A 1 77 ? 7.461 -8.422 2.543 1 98.94 77 TRP A CA 1
ATOM 637 C C . TRP A 1 77 ? 8.172 -7.852 1.318 1 98.94 77 TRP A C 1
ATOM 639 O O . TRP A 1 77 ? 9.344 -8.164 1.072 1 98.94 77 TRP A O 1
ATOM 649 N N . MET A 1 78 ? 7.52 -6.992 0.564 1 98.88 78 MET A N 1
ATOM 650 C CA . MET A 1 78 ? 8.117 -6.363 -0.609 1 98.88 78 MET A CA 1
ATOM 651 C C . MET A 1 78 ? 9.344 -5.543 -0.219 1 98.88 78 MET A C 1
ATOM 653 O O . MET A 1 78 ? 10.375 -5.609 -0.887 1 98.88 78 MET A O 1
ATOM 657 N N . ASP A 1 79 ? 9.211 -4.82 0.88 1 98.44 79 ASP A N 1
ATOM 658 C CA . ASP A 1 79 ? 10.281 -3.934 1.329 1 98.44 79 ASP A CA 1
ATOM 659 C C . ASP A 1 79 ? 11.523 -4.73 1.731 1 98.44 79 ASP A C 1
ATOM 661 O O . ASP A 1 79 ? 12.648 -4.277 1.532 1 98.44 79 ASP A O 1
ATOM 665 N N . LYS A 1 80 ? 11.32 -5.871 2.303 1 98.56 80 LYS A N 1
ATOM 666 C CA . LYS A 1 80 ? 12.43 -6.621 2.883 1 98.56 80 LYS A CA 1
ATOM 667 C C . LYS A 1 80 ? 12.992 -7.633 1.886 1 98.56 80 LYS A C 1
ATOM 669 O O . LYS A 1 80 ? 14.203 -7.828 1.811 1 98.56 80 LYS A O 1
ATOM 674 N N . VAL A 1 81 ? 12.164 -8.273 1.165 1 98.88 81 VAL A N 1
ATOM 675 C CA . VAL A 1 81 ? 12.531 -9.438 0.368 1 98.88 81 VAL A CA 1
ATOM 676 C C . VAL A 1 81 ? 13.055 -8.984 -0.995 1 98.88 81 VAL A C 1
ATOM 678 O O . VAL A 1 81 ? 14.016 -9.555 -1.521 1 98.88 81 VAL A O 1
ATOM 681 N N . LEU A 1 82 ? 12.43 -7.926 -1.615 1 98.75 82 LEU A N 1
ATOM 682 C CA . LEU A 1 82 ? 12.875 -7.391 -2.898 1 98.75 82 LEU A CA 1
ATOM 683 C C . LEU A 1 82 ? 14.062 -6.445 -2.717 1 98.75 82 LEU A C 1
ATOM 685 O O . LEU A 1 82 ? 13.938 -5.238 -2.945 1 98.75 82 LEU A O 1
ATOM 689 N N . ALA A 1 83 ? 15.203 -7.012 -2.482 1 98.06 83 ALA A N 1
ATOM 690 C CA . ALA A 1 83 ? 16.375 -6.27 -2.012 1 98.06 83 ALA A CA 1
ATOM 691 C C . ALA A 1 83 ? 17.234 -5.812 -3.184 1 98.06 83 ALA A C 1
ATOM 693 O O . ALA A 1 83 ? 17.312 -6.492 -4.207 1 98.06 83 ALA A O 1
ATOM 694 N N . HIS A 1 84 ? 17.844 -4.676 -2.959 1 97 84 HIS A N 1
ATOM 695 C CA . HIS A 1 84 ? 18.844 -4.195 -3.896 1 97 84 HIS A CA 1
ATOM 696 C C . HIS A 1 84 ? 19.984 -5.199 -4.039 1 97 84 HIS A C 1
ATOM 698 O O . HIS A 1 84 ? 20.453 -5.758 -3.047 1 97 84 HIS A O 1
ATOM 704 N N . GLY A 1 85 ? 20.438 -5.418 -5.191 1 97.81 85 GLY A N 1
ATOM 705 C CA . GLY A 1 85 ? 21.516 -6.371 -5.441 1 97.81 85 GLY A CA 1
ATOM 706 C C . GLY A 1 85 ? 21.016 -7.793 -5.613 1 97.81 85 GLY A C 1
ATOM 707 O O . GLY A 1 85 ? 21.766 -8.664 -6.074 1 97.81 85 GLY A O 1
ATOM 708 N N . TRP A 1 86 ? 19.766 -8.031 -5.312 1 98.5 86 TRP A N 1
ATOM 709 C CA . TRP A 1 86 ? 19.172 -9.352 -5.473 1 98.5 86 TRP A CA 1
ATOM 710 C C . TRP A 1 86 ? 17.984 -9.289 -6.438 1 98.5 86 TRP A C 1
ATOM 712 O O . TRP A 1 86 ? 17.984 -9.953 -7.477 1 98.5 86 TRP A O 1
ATOM 722 N N . ALA A 1 87 ? 17.016 -8.43 -6.148 1 98.5 87 ALA A N 1
ATOM 723 C CA . ALA A 1 87 ? 15.82 -8.328 -6.977 1 98.5 87 ALA A CA 1
ATOM 724 C C . ALA A 1 87 ? 16 -7.277 -8.07 1 98.5 87 ALA A C 1
ATOM 726 O O . ALA A 1 87 ? 15.383 -7.371 -9.133 1 98.5 87 ALA A O 1
ATOM 727 N N . TYR A 1 88 ? 16.797 -6.219 -7.793 1 97.31 88 TYR A N 1
ATOM 728 C CA . TYR A 1 88 ? 16.984 -5.121 -8.734 1 97.31 88 TYR A CA 1
ATOM 729 C C . TYR A 1 88 ? 18.344 -4.469 -8.531 1 97.31 88 TYR A C 1
ATOM 731 O O . TYR A 1 88 ? 19.078 -4.828 -7.605 1 97.31 88 TYR A O 1
ATOM 739 N N . GLY A 1 89 ? 18.594 -3.441 -9.344 1 94.5 89 GLY A N 1
ATOM 740 C CA . GLY A 1 89 ? 19.875 -2.771 -9.25 1 94.5 89 GLY A CA 1
ATOM 741 C C . GLY A 1 89 ? 21 -3.553 -9.906 1 94.5 89 GLY A C 1
ATOM 742 O O . GLY A 1 89 ? 20.766 -4.547 -10.586 1 94.5 89 GLY A O 1
ATOM 743 N N . HIS A 1 90 ? 22.203 -3.064 -9.672 1 92.75 90 HIS A N 1
ATOM 744 C CA . HIS A 1 90 ? 23.375 -3.734 -10.219 1 92.75 90 HIS A CA 1
ATOM 745 C C . HIS A 1 90 ? 23.516 -5.148 -9.664 1 92.75 90 HIS A C 1
ATOM 747 O O . HIS A 1 90 ? 23.609 -5.336 -8.445 1 92.75 90 HIS A O 1
ATOM 753 N N . GLY A 1 91 ? 23.406 -6.109 -10.516 1 93.06 91 GLY A N 1
ATOM 754 C CA . GLY A 1 91 ? 23.547 -7.5 -10.117 1 93.06 91 GLY A CA 1
ATOM 755 C C . GLY A 1 91 ? 22.25 -8.102 -9.609 1 93.06 91 GLY A C 1
ATOM 756 O O . GLY A 1 91 ? 22.203 -9.289 -9.266 1 93.06 91 GLY A O 1
ATOM 757 N N . GLY A 1 92 ? 21.281 -7.363 -9.461 1 96.31 92 GLY A N 1
ATOM 758 C CA . GLY A 1 92 ? 20 -7.82 -8.977 1 96.31 92 GLY A CA 1
ATOM 759 C C . GLY A 1 92 ? 19.109 -8.406 -10.062 1 96.31 92 GLY A C 1
ATOM 760 O O . GLY A 1 92 ? 18.219 -7.738 -10.57 1 96.31 92 GLY A O 1
ATOM 761 N N . THR A 1 93 ? 19.25 -9.727 -10.391 1 97.06 93 THR A N 1
ATOM 762 C CA . THR A 1 93 ? 18.547 -10.32 -11.523 1 97.06 93 THR A CA 1
ATOM 763 C C . THR A 1 93 ? 17.781 -11.562 -11.086 1 97.06 93 THR A C 1
ATOM 765 O O . THR A 1 93 ? 17.312 -12.344 -11.922 1 97.06 93 THR A O 1
ATOM 768 N N . ALA A 1 94 ? 17.609 -11.758 -9.82 1 98.44 94 ALA A N 1
ATOM 769 C CA . ALA A 1 94 ? 17.062 -13 -9.281 1 98.44 94 ALA A CA 1
ATOM 770 C C . ALA A 1 94 ? 15.648 -13.25 -9.805 1 98.44 94 ALA A C 1
ATOM 772 O O . ALA A 1 94 ? 15.211 -14.398 -9.906 1 98.44 94 ALA A O 1
ATOM 773 N N . LEU A 1 95 ? 14.984 -12.188 -10.227 1 98.81 95 LEU A N 1
ATOM 774 C CA . LEU A 1 95 ? 13.57 -12.312 -10.57 1 98.81 95 LEU A CA 1
ATOM 775 C C . LEU A 1 95 ? 13.359 -12.094 -12.062 1 98.81 95 LEU A C 1
ATOM 777 O O . LEU A 1 95 ? 12.242 -12.242 -12.562 1 98.81 95 LEU A O 1
ATOM 781 N N . ARG A 1 96 ? 14.406 -11.844 -12.766 1 98.12 96 ARG A N 1
ATOM 782 C CA . ARG A 1 96 ? 14.312 -11.477 -14.172 1 98.12 96 ARG A CA 1
ATOM 783 C C . ARG A 1 96 ? 13.641 -12.578 -14.984 1 98.12 96 ARG A C 1
ATOM 785 O O . ARG A 1 96 ? 13.945 -13.766 -14.812 1 98.12 96 ARG A O 1
ATOM 792 N N . ASP A 1 97 ? 12.594 -12.18 -15.742 1 97.94 97 ASP A N 1
ATOM 793 C CA . ASP A 1 97 ? 11.93 -12.984 -16.766 1 97.94 97 ASP A CA 1
ATOM 794 C C . ASP A 1 97 ? 10.953 -13.969 -16.125 1 97.94 97 ASP A C 1
ATOM 796 O O . ASP A 1 97 ? 10.312 -14.758 -16.828 1 97.94 97 ASP A O 1
ATOM 800 N N . LYS A 1 98 ? 10.828 -14 -14.773 1 98.62 98 LYS A N 1
ATOM 801 C CA . LYS A 1 98 ? 9.75 -14.758 -14.148 1 98.62 98 LYS A CA 1
ATOM 802 C C . LYS A 1 98 ? 8.406 -14.055 -14.328 1 98.62 98 LYS A C 1
ATOM 804 O O . LYS A 1 98 ? 8.367 -12.852 -14.594 1 98.62 98 LYS A O 1
ATOM 809 N N . ASP A 1 99 ? 7.363 -14.805 -14.227 1 98.88 99 ASP A N 1
ATOM 810 C CA . ASP A 1 99 ? 6.016 -14.266 -14.367 1 98.88 99 ASP A CA 1
ATOM 811 C C . ASP A 1 99 ? 5.438 -13.867 -13.016 1 98.88 99 ASP A C 1
ATOM 813 O O . ASP A 1 99 ? 5.707 -14.516 -12 1 98.88 99 ASP A O 1
ATOM 817 N N . LEU A 1 100 ? 4.688 -12.812 -12.992 1 98.94 100 LEU A N 1
ATOM 818 C CA . LEU A 1 100 ? 3.977 -12.375 -11.797 1 98.94 100 LEU A CA 1
ATOM 819 C C . LEU A 1 100 ? 2.508 -12.102 -12.102 1 98.94 100 LEU A C 1
ATOM 821 O O . LEU A 1 100 ? 2.191 -11.43 -13.086 1 98.94 100 LEU A O 1
ATOM 825 N N . MET A 1 101 ? 1.634 -12.664 -11.344 1 98.94 101 MET A N 1
ATOM 826 C CA . MET A 1 101 ? 0.205 -12.367 -11.406 1 98.94 101 MET A CA 1
ATOM 827 C C . MET A 1 101 ? -0.296 -11.812 -10.078 1 98.94 101 MET A C 1
ATOM 829 O O . MET A 1 101 ? 0.061 -12.32 -9.016 1 98.94 101 MET A O 1
ATOM 833 N N . TRP A 1 102 ? -1.042 -10.773 -10.172 1 98.88 102 TRP A N 1
ATOM 834 C CA . TRP A 1 102 ? -1.764 -10.211 -9.031 1 98.88 102 TRP A CA 1
ATOM 835 C C . TRP A 1 102 ? -3.141 -10.852 -8.891 1 98.88 102 TRP A C 1
ATOM 837 O O . TRP A 1 102 ? -3.947 -10.82 -9.82 1 98.88 102 TRP A O 1
ATOM 847 N N . ALA A 1 103 ? -3.393 -11.516 -7.785 1 98.88 103 ALA A N 1
ATOM 848 C CA . ALA A 1 103 ? -4.691 -12.094 -7.461 1 98.88 103 ALA A CA 1
ATOM 849 C C . ALA A 1 103 ? -5.324 -11.398 -6.262 1 98.88 103 ALA A C 1
ATOM 851 O O . ALA A 1 103 ? -4.773 -11.43 -5.156 1 98.88 103 ALA A O 1
ATOM 852 N N . VAL A 1 104 ? -6.543 -10.828 -6.512 1 98.44 104 VAL A N 1
ATOM 853 C CA . VAL A 1 104 ? -7.066 -9.938 -5.48 1 98.44 104 VAL A CA 1
ATOM 854 C C . VAL A 1 104 ? -8.578 -10.117 -5.363 1 98.44 104 VAL A C 1
ATOM 856 O O . VAL A 1 104 ? -9.266 -10.336 -6.367 1 98.44 104 VAL A O 1
ATOM 859 N N . THR A 1 105 ? -9.055 -10.133 -4.105 1 97.25 105 THR A N 1
ATOM 860 C CA . THR A 1 105 ? -10.484 -10.117 -3.844 1 97.25 105 THR A CA 1
ATOM 861 C C . THR A 1 105 ? -10.914 -8.781 -3.236 1 97.25 105 THR A C 1
ATOM 863 O O . THR A 1 105 ? -10.164 -8.18 -2.465 1 97.25 105 THR A O 1
ATOM 866 N N . THR A 1 106 ? -12.047 -8.312 -3.609 1 96.19 106 THR A N 1
ATOM 867 C CA . THR A 1 106 ? -12.602 -7.078 -3.055 1 96.19 106 THR A CA 1
ATOM 868 C C . THR A 1 106 ? -14.008 -7.316 -2.502 1 96.19 106 THR A C 1
ATOM 870 O O . THR A 1 106 ? -14.773 -8.094 -3.066 1 96.19 106 THR A O 1
ATOM 873 N N . GLY A 1 107 ? -14.289 -6.656 -1.392 1 91.62 107 GLY A N 1
ATOM 874 C CA . GLY A 1 107 ? -15.625 -6.766 -0.82 1 91.62 107 GLY A CA 1
ATOM 875 C C . GLY A 1 107 ? -16.688 -6.086 -1.66 1 91.62 107 GLY A C 1
ATOM 876 O O . GLY A 1 107 ? -17.781 -6.633 -1.851 1 91.62 107 GLY A O 1
ATOM 877 N N . GLY A 1 108 ? -16.406 -4.883 -2.115 1 86.12 108 GLY A N 1
ATOM 878 C CA . GLY A 1 108 ? -17.328 -4.094 -2.9 1 86.12 108 GLY A CA 1
ATOM 879 C C . GLY A 1 108 ? -17.172 -4.289 -4.395 1 86.12 108 GLY A C 1
ATOM 880 O O . GLY A 1 108 ? -16.312 -5.043 -4.836 1 86.12 108 GLY A O 1
ATOM 881 N N . GLY A 1 109 ? -18.172 -3.701 -5.094 1 85.94 109 GLY A N 1
ATOM 882 C CA . GLY A 1 109 ? -18.172 -3.775 -6.547 1 85.94 109 GLY A CA 1
ATOM 883 C C . GLY A 1 109 ? -17.516 -2.572 -7.199 1 85.94 109 GLY A C 1
ATOM 884 O O . GLY A 1 109 ? -16.766 -1.84 -6.555 1 85.94 109 GLY A O 1
ATOM 885 N N . GLU A 1 110 ? -17.797 -2.447 -8.422 1 83.38 110 GLU A N 1
ATOM 886 C CA . GLU A 1 110 ? -17.156 -1.477 -9.297 1 83.38 110 GLU A CA 1
ATOM 887 C C . GLU A 1 110 ? -17.391 -0.05 -8.812 1 83.38 110 GLU A C 1
ATOM 889 O O . GLU A 1 110 ? -16.547 0.826 -8.992 1 83.38 110 GLU A O 1
ATOM 894 N N . SER A 1 111 ? -18.406 0.162 -8.164 1 87.56 111 SER A N 1
ATOM 895 C CA . SER A 1 111 ? -18.766 1.513 -7.738 1 87.56 111 SER A CA 1
ATOM 896 C C . SER A 1 111 ? -17.766 2.053 -6.723 1 87.56 111 SER A C 1
ATOM 898 O O . SER A 1 111 ? -17.547 3.264 -6.641 1 87.56 111 SER A O 1
ATOM 900 N N . HIS A 1 112 ? -17.141 1.22 -6.031 1 90.69 112 HIS A N 1
ATOM 901 C CA . HIS A 1 112 ? -16.188 1.621 -5.012 1 90.69 112 HIS A CA 1
ATOM 902 C C . HIS A 1 112 ? -14.898 2.16 -5.641 1 90.69 112 HIS A C 1
ATOM 904 O O . HIS A 1 112 ? -14.086 2.789 -4.961 1 90.69 112 HIS A O 1
ATOM 910 N N . PHE A 1 113 ? -14.773 1.981 -6.883 1 95.5 113 PHE A N 1
ATOM 911 C CA . PHE A 1 113 ? -13.531 2.373 -7.543 1 95.5 113 PHE A CA 1
ATOM 912 C C . PHE A 1 113 ? -13.75 3.605 -8.414 1 95.5 113 PHE A C 1
ATOM 914 O O . PHE A 1 113 ? -12.875 3.973 -9.203 1 95.5 113 PHE A O 1
ATOM 921 N N . ALA A 1 114 ? -14.867 4.246 -8.25 1 95.56 114 ALA A N 1
ATOM 922 C CA . ALA A 1 114 ? -15.242 5.355 -9.125 1 95.56 114 ALA A CA 1
ATOM 923 C C . ALA A 1 114 ? -14.797 6.691 -8.531 1 95.56 114 ALA A C 1
ATOM 925 O O . ALA A 1 114 ? -14.938 7.738 -9.172 1 95.56 114 ALA A O 1
ATOM 926 N N . ILE A 1 115 ? -14.195 6.645 -7.422 1 95.56 115 ILE A N 1
ATOM 927 C CA . ILE A 1 115 ? -13.836 7.883 -6.734 1 95.56 115 ILE A CA 1
ATOM 928 C C . ILE A 1 115 ? -12.352 8.172 -6.926 1 95.56 115 ILE A C 1
ATOM 930 O O . ILE A 1 115 ? -11.578 7.27 -7.258 1 95.56 115 ILE A O 1
ATOM 934 N N . GLY A 1 116 ? -12.016 9.516 -6.754 1 96.69 116 GLY A N 1
ATOM 935 C CA . GLY A 1 116 ? -10.625 9.922 -6.898 1 96.69 116 GLY A CA 1
ATOM 936 C C . GLY A 1 116 ? -10.312 10.492 -8.273 1 96.69 116 GLY A C 1
ATOM 937 O O . GLY A 1 116 ? -11.18 10.531 -9.141 1 96.69 116 GLY A O 1
ATOM 938 N N . ALA A 1 117 ? -9.102 10.906 -8.461 1 97.75 117 ALA A N 1
ATOM 939 C CA . ALA A 1 117 ? -8.664 11.57 -9.688 1 97.75 117 ALA A CA 1
ATOM 940 C C . ALA A 1 117 ? -8.383 10.555 -10.789 1 97.75 117 ALA A C 1
ATOM 942 O O . ALA A 1 117 ? -8.414 10.891 -11.977 1 97.75 117 ALA A O 1
ATOM 943 N N . TYR A 1 118 ? -8.109 9.336 -10.461 1 97.31 118 TYR A N 1
ATOM 944 C CA . TYR A 1 118 ? -7.844 8.242 -11.383 1 97.31 118 TYR A CA 1
ATOM 945 C C . TYR A 1 118 ? -8.742 7.047 -11.094 1 97.31 118 TYR A C 1
ATOM 947 O O . TYR A 1 118 ? -8.266 5.977 -10.703 1 97.31 118 TYR A O 1
ATOM 955 N N . PRO A 1 119 ? -9.969 7.184 -11.367 1 96.06 119 PRO A N 1
ATOM 956 C CA . PRO A 1 119 ? -10.93 6.133 -11.016 1 96.06 119 PRO A CA 1
ATOM 957 C C . PRO A 1 119 ? -10.734 4.855 -11.828 1 96.06 119 PRO A C 1
ATOM 959 O O .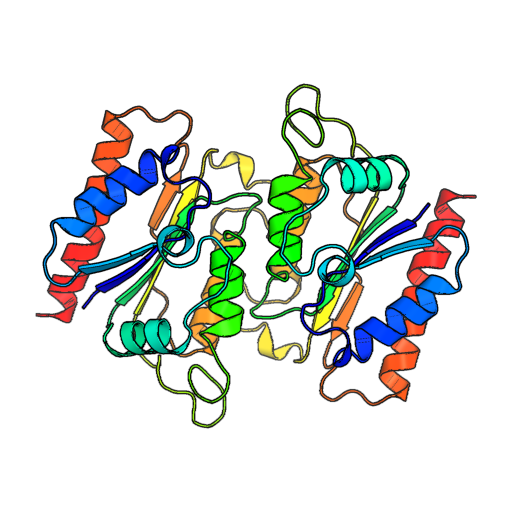 PRO A 1 119 ? -10.125 4.887 -12.898 1 96.06 119 PRO A O 1
ATOM 962 N N . GLY A 1 120 ? -11.25 3.771 -11.266 1 96 120 GLY A N 1
ATOM 963 C CA . GLY A 1 120 ? -11.156 2.461 -11.891 1 96 120 GLY A CA 1
ATOM 964 C C . GLY A 1 120 ? -10.32 1.479 -11.086 1 96 120 GLY A C 1
ATOM 965 O O . GLY A 1 120 ? -9.312 1.855 -10.492 1 96 120 GLY A O 1
ATOM 966 N N . PHE A 1 121 ? -10.688 0.266 -11.227 1 96.88 121 PHE A N 1
ATOM 967 C CA . PHE A 1 121 ? -10.008 -0.785 -10.484 1 96.88 121 PHE A CA 1
ATOM 968 C C . PHE A 1 121 ? -8.594 -0.988 -11 1 96.88 121 PHE A C 1
ATOM 970 O O . PHE A 1 121 ? -7.656 -1.157 -10.219 1 96.88 121 PHE A O 1
ATOM 977 N N . ASP A 1 122 ? -8.375 -0.915 -12.266 1 96.69 122 ASP A N 1
ATOM 978 C CA . ASP A 1 122 ? -7.113 -1.29 -12.898 1 96.69 122 ASP A CA 1
ATOM 979 C C . ASP A 1 122 ? -5.977 -0.386 -12.438 1 96.69 122 ASP A C 1
ATOM 981 O O . ASP A 1 122 ? -4.832 -0.833 -12.312 1 96.69 122 ASP A O 1
ATOM 985 N N . VAL A 1 123 ? -6.297 0.837 -12.156 1 97.69 123 VAL A N 1
ATOM 986 C CA . VAL A 1 123 ? -5.289 1.816 -11.766 1 97.69 123 VAL A CA 1
ATOM 987 C C . VAL A 1 123 ? -4.652 1.402 -10.438 1 97.69 123 VAL A C 1
ATOM 989 O O . VAL A 1 123 ? -3.486 1.716 -10.18 1 97.69 123 VAL A O 1
ATOM 992 N N . LEU A 1 124 ? -5.387 0.618 -9.672 1 98.06 124 LEU A N 1
ATOM 993 C CA . LEU A 1 124 ? -4.93 0.227 -8.344 1 98.06 124 LEU A CA 1
ATOM 994 C C . LEU A 1 124 ? -3.822 -0.817 -8.438 1 98.06 124 LEU A C 1
ATOM 996 O O . LEU A 1 124 ? -3.131 -1.082 -7.449 1 98.06 124 LEU A O 1
ATOM 1000 N N . SER A 1 125 ? -3.553 -1.362 -9.633 1 98.31 125 SER A N 1
ATOM 1001 C CA . SER A 1 125 ? -2.467 -2.316 -9.836 1 98.31 125 SER A CA 1
ATOM 1002 C C . SER A 1 125 ? -1.135 -1.604 -10.039 1 98.31 125 SER A C 1
ATOM 1004 O O . SER A 1 125 ? -0.075 -2.229 -9.977 1 98.31 125 SER A O 1
ATOM 1006 N N . GLN A 1 126 ? -1.153 -0.333 -10.273 1 98.56 126 GLN A N 1
ATOM 1007 C CA . GLN A 1 126 ? -0.002 0.394 -10.797 1 98.56 126 GLN A CA 1
ATOM 1008 C C . GLN A 1 126 ? 1.195 0.276 -9.859 1 98.56 126 GLN A C 1
ATOM 1010 O O . GLN A 1 126 ? 2.312 -0.003 -10.305 1 98.56 126 GLN A O 1
ATOM 1015 N N . PRO A 1 127 ? 1 0.422 -8.523 1 98.56 127 PRO A N 1
ATOM 1016 C CA . PRO A 1 127 ? 2.17 0.25 -7.664 1 98.56 127 PRO A CA 1
ATOM 1017 C C . PRO A 1 127 ? 2.779 -1.146 -7.766 1 98.56 127 PRO A C 1
ATOM 1019 O O . PRO A 1 127 ? 4.004 -1.288 -7.793 1 98.56 127 PRO A O 1
ATOM 1022 N N . LEU A 1 128 ? 1.96 -2.137 -7.91 1 98.81 128 LEU A N 1
ATOM 1023 C CA . LEU A 1 128 ? 2.414 -3.521 -7.984 1 98.81 128 LEU A CA 1
ATOM 1024 C C . LEU A 1 128 ? 3.078 -3.805 -9.328 1 98.81 128 LEU A C 1
ATOM 1026 O O . LEU A 1 128 ? 4.141 -4.43 -9.383 1 98.81 128 LEU A O 1
ATOM 1030 N N . GLN A 1 129 ? 2.422 -3.312 -10.383 1 98.75 129 GLN A N 1
ATOM 1031 C CA . GLN A 1 129 ? 2.965 -3.539 -11.711 1 98.75 129 GLN A CA 1
ATOM 1032 C C . GLN A 1 129 ? 4.312 -2.842 -11.883 1 98.75 129 GLN A C 1
ATOM 1034 O O . GLN A 1 129 ? 5.258 -3.428 -12.422 1 98.75 129 GLN A O 1
ATOM 1039 N N . ALA A 1 130 ? 4.387 -1.59 -11.43 1 98.44 130 ALA A N 1
ATOM 1040 C CA . ALA A 1 130 ? 5.652 -0.864 -11.508 1 98.44 130 ALA A CA 1
ATOM 1041 C C . ALA A 1 130 ? 6.75 -1.585 -10.734 1 98.44 130 ALA A C 1
ATOM 1043 O O . ALA A 1 130 ? 7.887 -1.687 -11.203 1 98.44 130 ALA A O 1
ATOM 1044 N N . THR A 1 131 ? 6.402 -2.107 -9.562 1 98.69 131 THR A N 1
ATOM 1045 C CA . THR A 1 131 ? 7.34 -2.873 -8.742 1 98.69 131 THR A CA 1
ATOM 1046 C C . THR A 1 131 ? 7.828 -4.105 -9.5 1 98.69 131 THR A C 1
ATOM 1048 O O . THR A 1 131 ? 9.031 -4.359 -9.57 1 98.69 131 THR A O 1
ATOM 1051 N N . ALA A 1 132 ? 6.891 -4.855 -10.07 1 98.81 132 ALA A N 1
ATOM 1052 C CA . ALA A 1 132 ? 7.215 -6.074 -10.812 1 98.81 132 ALA A CA 1
ATOM 1053 C C . ALA A 1 132 ? 8.148 -5.773 -11.977 1 98.81 132 ALA A C 1
ATOM 1055 O O . ALA A 1 132 ? 9.18 -6.426 -12.141 1 98.81 132 ALA A O 1
ATOM 1056 N N . LEU A 1 133 ? 7.789 -4.75 -12.711 1 98.38 133 LEU A N 1
ATOM 1057 C CA . LEU A 1 133 ? 8.562 -4.387 -13.891 1 98.38 133 LEU A CA 1
ATOM 1058 C C . LEU A 1 133 ? 9.961 -3.906 -13.5 1 98.38 133 LEU A C 1
ATOM 1060 O O . LEU A 1 133 ? 10.938 -4.234 -14.172 1 98.38 133 LEU A O 1
ATOM 1064 N N . TYR A 1 134 ? 10.016 -3.154 -12.43 1 97.38 134 TYR A N 1
ATOM 1065 C CA . TYR A 1 134 ? 11.297 -2.648 -11.961 1 97.38 134 TYR A CA 1
ATOM 1066 C C . TYR A 1 134 ? 12.227 -3.793 -11.57 1 97.38 134 TYR A C 1
ATOM 1068 O O . TYR A 1 134 ? 13.445 -3.701 -11.75 1 97.38 134 TYR A O 1
ATOM 1076 N N . CYS A 1 135 ? 11.656 -4.891 -11.109 1 98.38 135 CYS A N 1
ATOM 1077 C CA . CYS A 1 135 ? 12.43 -6.055 -10.695 1 98.38 135 CYS A CA 1
ATOM 1078 C C . CYS A 1 135 ? 12.695 -6.98 -11.883 1 98.38 135 CYS A C 1
ATOM 1080 O O . CYS A 1 135 ? 13.297 -8.039 -11.719 1 98.38 135 CYS A O 1
ATOM 1082 N N . GLY A 1 136 ? 12.133 -6.695 -13.086 1 98.19 136 GLY A N 1
ATOM 1083 C CA . GLY A 1 136 ? 12.367 -7.488 -14.281 1 98.19 136 GLY A CA 1
ATOM 1084 C C . GLY A 1 136 ? 11.359 -8.602 -14.469 1 98.19 136 GLY A C 1
ATOM 1085 O O . GLY A 1 136 ? 11.555 -9.492 -15.297 1 98.19 136 GLY A O 1
ATOM 1086 N N . LEU A 1 137 ? 10.289 -8.578 -13.734 1 98.81 137 LEU A N 1
ATOM 1087 C CA . LEU A 1 137 ? 9.242 -9.586 -13.836 1 98.81 137 LEU A CA 1
ATOM 1088 C C . LEU A 1 137 ? 8.312 -9.281 -15.016 1 98.81 137 LEU A C 1
ATOM 1090 O O . LEU A 1 137 ? 8.109 -8.117 -15.367 1 98.81 137 LEU A O 1
ATOM 1094 N N . ASN A 1 138 ? 7.77 -10.312 -15.594 1 98.69 138 ASN A N 1
ATOM 1095 C CA . ASN A 1 138 ? 6.695 -10.18 -16.578 1 98.69 138 ASN A CA 1
ATOM 1096 C C . ASN A 1 138 ? 5.332 -10.07 -15.891 1 98.69 138 ASN A C 1
ATOM 1098 O O . ASN A 1 138 ? 4.922 -10.977 -15.164 1 98.69 138 ASN A O 1
ATOM 1102 N N . TRP A 1 139 ? 4.688 -9.016 -16.109 1 98.75 139 TRP A N 1
ATOM 1103 C CA . TRP A 1 139 ? 3.381 -8.773 -15.516 1 98.75 139 TRP A CA 1
ATOM 1104 C C . TRP A 1 139 ? 2.277 -9.445 -16.328 1 98.75 139 TRP A C 1
ATOM 1106 O O . TRP A 1 139 ? 2.07 -9.117 -17.484 1 98.75 139 TRP A O 1
ATOM 1116 N N . LEU A 1 140 ? 1.613 -10.375 -15.695 1 98.75 140 LEU A N 1
ATOM 1117 C CA . LEU A 1 140 ? 0.479 -11.039 -16.328 1 98.75 140 LEU A CA 1
ATOM 1118 C C . LEU A 1 140 ? -0.829 -10.336 -15.969 1 98.75 140 LEU A C 1
ATOM 1120 O O . LEU A 1 140 ? -0.906 -9.633 -14.961 1 98.75 140 LEU A O 1
ATOM 1124 N N . PRO A 1 141 ? -1.925 -10.5 -16.828 1 98.31 141 PRO A N 1
ATOM 1125 C CA . PRO A 1 141 ? -3.225 -9.938 -16.438 1 98.31 141 PRO A CA 1
ATOM 1126 C C . PRO A 1 141 ? -3.689 -10.414 -15.062 1 98.31 141 PRO A C 1
ATOM 1128 O O . PRO A 1 141 ? -3.611 -11.602 -14.758 1 98.31 141 PRO A O 1
ATOM 1131 N N . PRO A 1 142 ? -4.137 -9.5 -14.266 1 98.56 142 PRO A N 1
ATOM 1132 C CA . PRO A 1 142 ? -4.555 -9.852 -12.914 1 98.56 142 PRO A CA 1
ATOM 1133 C C . PRO A 1 142 ? -5.766 -10.781 -12.891 1 98.56 142 PRO A C 1
ATOM 1135 O O . PRO A 1 142 ? -6.469 -10.906 -13.891 1 98.56 142 PRO A O 1
ATOM 1138 N N . PHE A 1 143 ? -5.906 -11.445 -11.789 1 98.5 143 PHE A N 1
ATOM 1139 C CA . PHE A 1 143 ? -7.137 -12.148 -11.445 1 98.5 143 PHE A CA 1
ATOM 1140 C C . PHE A 1 143 ? -7.855 -11.445 -10.297 1 98.5 143 PHE A C 1
ATOM 1142 O O . PHE A 1 143 ? -7.32 -11.352 -9.188 1 98.5 143 PHE A O 1
ATOM 1149 N N . ALA A 1 144 ? -9.055 -10.984 -10.547 1 97.19 144 ALA A N 1
ATOM 1150 C CA . ALA A 1 144 ? -9.781 -10.242 -9.523 1 97.19 144 ALA A CA 1
ATOM 1151 C C . ALA A 1 144 ? -11.164 -10.844 -9.289 1 97.19 144 ALA A C 1
ATOM 1153 O O . ALA A 1 144 ? -11.891 -11.148 -10.242 1 97.19 144 ALA A O 1
ATOM 1154 N N . MET A 1 145 ? -11.492 -11.133 -8.039 1 95.69 145 MET A N 1
ATOM 1155 C CA . MET A 1 145 ? -12.844 -11.484 -7.613 1 95.69 145 MET A CA 1
ATOM 1156 C C . MET A 1 145 ? -13.484 -10.336 -6.848 1 95.69 145 MET A C 1
ATOM 1158 O O . MET A 1 145 ? -13.062 -10 -5.742 1 95.69 145 MET A O 1
ATOM 1162 N N . HIS A 1 146 ? -14.586 -9.781 -7.41 1 94.5 146 HIS A N 1
ATOM 1163 C CA . HIS A 1 146 ? -15.25 -8.633 -6.797 1 94.5 146 HIS A CA 1
ATOM 1164 C C . HIS A 1 146 ? -16.531 -9.055 -6.082 1 94.5 146 HIS A C 1
ATOM 1166 O O . HIS A 1 146 ? -16.984 -10.188 -6.227 1 94.5 146 HIS A O 1
ATOM 1172 N N . CYS A 1 147 ? -17.031 -8.227 -5.246 1 92.25 147 CYS A N 1
ATOM 1173 C CA . CYS A 1 147 ? -18.328 -8.352 -4.59 1 92.25 147 CYS A CA 1
ATOM 1174 C C . CYS A 1 147 ? -18.375 -9.578 -3.688 1 92.25 147 CYS A C 1
ATOM 1176 O O . CYS A 1 147 ? -19.391 -10.281 -3.629 1 92.25 147 CYS A O 1
ATOM 1178 N N . THR A 1 148 ? -17.312 -9.812 -3.008 1 90.19 148 THR A N 1
ATOM 1179 C CA . THR A 1 148 ? -17.219 -11.047 -2.24 1 90.19 148 THR A CA 1
ATOM 1180 C C . THR A 1 148 ? -18.078 -10.969 -0.98 1 90.19 148 THR A C 1
ATOM 1182 O O . THR A 1 148 ? -18.391 -12 -0.369 1 90.19 148 THR A O 1
ATOM 1185 N N . PHE A 1 149 ? -18.516 -9.789 -0.613 1 83.44 149 PHE A N 1
ATOM 1186 C CA . PHE A 1 149 ? -19.375 -9.641 0.56 1 83.44 149 PHE A CA 1
ATOM 1187 C C . PHE A 1 149 ? -20.797 -10.086 0.255 1 83.44 149 PHE A C 1
ATOM 1189 O O . PHE A 1 149 ? -21.562 -10.422 1.167 1 83.44 149 PHE A O 1
ATOM 1196 N N . VAL A 1 150 ? -21.156 -10.078 -1.04 1 84.19 150 VAL A N 1
ATOM 1197 C CA . VAL A 1 150 ? -22.562 -10.328 -1.35 1 84.19 150 VAL A CA 1
ATOM 1198 C C . VAL A 1 150 ? -22.688 -11.57 -2.229 1 84.19 150 VAL A C 1
ATOM 1200 O O . VAL A 1 150 ? -23.781 -12.039 -2.504 1 84.19 150 VAL A O 1
ATOM 1203 N N . CYS A 1 151 ? -21.594 -12.086 -2.668 1 86.19 151 CYS A N 1
ATOM 1204 C CA . CYS A 1 151 ? -21.625 -13.281 -3.51 1 86.19 151 CYS A CA 1
ATOM 1205 C C . CYS A 1 151 ? -22.031 -14.508 -2.705 1 86.19 151 CYS A C 1
ATOM 1207 O O . CYS A 1 151 ? -21.609 -14.672 -1.562 1 86.19 151 CYS A O 1
ATOM 1209 N N . ASP A 1 152 ? -22.797 -15.289 -3.377 1 90.19 152 ASP A N 1
ATOM 1210 C CA . ASP A 1 152 ? -23.156 -16.531 -2.707 1 90.19 152 ASP A CA 1
ATOM 1211 C C . ASP A 1 152 ? -22.062 -17.594 -2.875 1 90.19 152 ASP A C 1
ATOM 1213 O O . ASP A 1 152 ? -21.109 -17.375 -3.631 1 90.19 152 ASP A O 1
ATOM 1217 N N . ASP A 1 153 ? -22.25 -18.609 -2.164 1 91.19 153 ASP A N 1
ATOM 1218 C CA . ASP A 1 153 ? -21.219 -19.641 -2.119 1 91.19 153 ASP A CA 1
ATOM 1219 C C . ASP A 1 153 ? -20.984 -20.234 -3.504 1 91.19 153 ASP A C 1
ATOM 1221 O O . ASP A 1 153 ? -19.844 -20.531 -3.869 1 91.19 153 ASP A O 1
ATOM 1225 N N . GLU A 1 154 ? -22 -20.422 -4.191 1 93.06 154 GLU A N 1
ATOM 1226 C CA . GLU A 1 154 ? -21.891 -21.016 -5.52 1 93.06 154 GLU A CA 1
ATOM 1227 C C . GLU A 1 154 ? -21.094 -20.125 -6.457 1 93.06 154 GLU A C 1
ATOM 1229 O O . GLU A 1 154 ? -20.25 -20.609 -7.219 1 93.06 154 GLU A O 1
ATOM 1234 N N . THR A 1 155 ? -21.328 -18.906 -6.375 1 93.56 155 THR A N 1
ATOM 1235 C CA . THR A 1 155 ? -20.609 -17.938 -7.191 1 93.56 155 THR A CA 1
ATOM 1236 C C . THR A 1 155 ? -19.125 -17.906 -6.801 1 93.56 155 THR A C 1
ATOM 1238 O O . THR A 1 155 ? -18.25 -17.891 -7.668 1 93.56 155 THR A O 1
ATOM 1241 N N . LEU A 1 156 ? -18.891 -17.953 -5.516 1 94.06 156 LEU A N 1
ATOM 1242 C CA . LEU A 1 156 ? -17.516 -17.953 -5.027 1 94.06 156 LEU A CA 1
ATOM 1243 C C . LEU A 1 156 ? -16.766 -19.203 -5.488 1 94.06 156 LEU A C 1
ATOM 1245 O O . LEU A 1 156 ? -15.609 -19.125 -5.895 1 94.06 156 LEU A O 1
ATOM 1249 N N . GLN A 1 157 ? -17.484 -20.266 -5.504 1 94.69 157 GLN A N 1
ATOM 1250 C CA . GLN A 1 157 ? -16.891 -21.531 -5.93 1 94.69 157 GLN A CA 1
ATOM 1251 C C . GLN A 1 157 ? -16.578 -21.516 -7.426 1 94.69 157 GLN A C 1
ATOM 1253 O O . GLN A 1 157 ? -15.539 -22.016 -7.855 1 94.69 157 GLN A O 1
ATOM 1258 N N . ALA A 1 158 ? -17.469 -21.016 -8.148 1 96.5 158 ALA A N 1
ATOM 1259 C CA . ALA A 1 158 ? -17.266 -20.922 -9.594 1 96.5 158 ALA A CA 1
ATOM 1260 C C . ALA A 1 158 ? -16.062 -20.047 -9.922 1 96.5 158 ALA A C 1
ATOM 1262 O O . ALA A 1 158 ? -15.25 -20.391 -10.789 1 96.5 158 ALA A O 1
ATOM 1263 N N . GLN A 1 159 ? -15.938 -18.953 -9.195 1 96.69 159 GLN A N 1
ATOM 1264 C CA . GLN A 1 159 ? -14.797 -18.062 -9.398 1 96.69 159 GLN A CA 1
ATOM 1265 C C . GLN A 1 159 ? -13.492 -18.734 -8.969 1 96.69 159 GLN A C 1
ATOM 1267 O O . GLN A 1 159 ? -12.461 -18.547 -9.617 1 96.69 159 GLN A O 1
ATOM 1272 N N . ALA A 1 160 ? -13.547 -19.453 -7.941 1 97.69 160 ALA A N 1
ATOM 1273 C CA . ALA A 1 160 ? -12.367 -20.188 -7.488 1 97.69 160 ALA A CA 1
ATOM 1274 C C . ALA A 1 160 ? -11.93 -21.203 -8.531 1 97.69 160 ALA A C 1
ATOM 1276 O O . ALA A 1 160 ? -10.734 -21.422 -8.727 1 97.69 160 ALA A O 1
ATOM 1277 N N . ARG A 1 161 ? -12.883 -21.828 -9.203 1 97.75 161 ARG A N 1
ATOM 1278 C CA . ARG A 1 161 ? -12.562 -22.766 -10.266 1 97.75 161 ARG A CA 1
ATOM 1279 C C . ARG A 1 161 ? -11.914 -22.062 -11.453 1 97.75 161 ARG A C 1
ATOM 1281 O O . ARG A 1 161 ? -11.008 -22.609 -12.094 1 97.75 161 ARG A O 1
ATOM 1288 N N . HIS A 1 162 ? -12.398 -20.906 -11.695 1 98.25 162 HIS A N 1
ATOM 1289 C CA . HIS A 1 162 ? -11.773 -20.109 -12.758 1 98.25 162 HIS A CA 1
ATOM 1290 C C . HIS A 1 162 ? -10.328 -19.766 -12.414 1 98.25 162 HIS A C 1
ATOM 1292 O O . HIS A 1 162 ? -9.469 -19.734 -13.289 1 98.25 162 HIS A O 1
ATOM 1298 N N . TYR A 1 163 ? -10.094 -19.5 -11.203 1 98.69 163 TYR A N 1
ATOM 1299 C CA . TYR A 1 163 ? -8.734 -19.25 -10.719 1 98.69 163 TYR A CA 1
ATOM 1300 C C . TYR A 1 163 ? -7.852 -20.469 -10.977 1 98.69 163 TYR A C 1
ATOM 1302 O O . TYR A 1 163 ? -6.746 -20.344 -11.508 1 98.69 163 TYR A O 1
ATOM 1310 N N . LYS A 1 164 ? -8.32 -21.609 -10.625 1 98.56 164 LYS A N 1
ATOM 1311 C CA . LYS A 1 164 ? -7.598 -22.844 -10.883 1 98.56 164 LYS A CA 1
ATOM 1312 C C . LYS A 1 164 ? -7.324 -23.031 -12.375 1 98.56 164 LYS A C 1
ATOM 1314 O O . LYS A 1 164 ? -6.215 -23.406 -12.766 1 98.56 164 LYS A O 1
ATOM 1319 N N . GLN A 1 165 ? -8.305 -22.75 -13.18 1 98.38 165 GLN A N 1
ATOM 1320 C CA . GLN A 1 165 ? -8.164 -22.891 -14.625 1 98.38 165 GLN A CA 1
ATOM 1321 C C . GLN A 1 165 ? -7.098 -21.953 -15.172 1 98.38 165 GLN A C 1
ATOM 1323 O O . GLN A 1 165 ? -6.344 -22.328 -16.078 1 98.38 165 GLN A O 1
ATOM 1328 N N . ARG A 1 166 ? -7.082 -20.781 -14.625 1 98.5 166 ARG A N 1
ATOM 1329 C CA . ARG A 1 166 ? -6.051 -19.812 -15.016 1 98.5 166 ARG A CA 1
ATOM 1330 C C . ARG A 1 166 ? -4.66 -20.359 -14.727 1 98.5 166 ARG A C 1
ATOM 1332 O O . ARG A 1 166 ? -3.754 -20.25 -15.555 1 98.5 166 ARG A O 1
ATOM 1339 N N . LEU A 1 167 ? -4.457 -20.938 -13.539 1 98.44 167 LEU A N 1
ATOM 1340 C CA . LEU A 1 167 ? -3.168 -21.5 -13.141 1 98.44 167 LEU A CA 1
ATOM 1341 C C . LEU A 1 167 ? -2.816 -22.719 -13.992 1 98.44 167 LEU A C 1
ATOM 1343 O O . LEU A 1 167 ? -1.669 -22.875 -14.414 1 98.44 167 LEU A O 1
ATOM 1347 N N . LEU A 1 168 ? -3.787 -23.547 -14.305 1 97.81 168 LEU A N 1
ATOM 1348 C CA . LEU A 1 168 ? -3.586 -24.719 -15.133 1 97.81 168 LEU A CA 1
ATOM 1349 C C . LEU A 1 168 ? -3.164 -24.328 -16.547 1 97.81 168 LEU A C 1
ATOM 1351 O O . LEU A 1 168 ? -2.266 -24.938 -17.125 1 97.81 168 LEU A O 1
ATOM 1355 N N . ALA A 1 169 ? -3.883 -23.359 -17.047 1 97.94 169 ALA A N 1
ATOM 1356 C CA . ALA A 1 169 ? -3.553 -22.875 -18.375 1 97.94 169 ALA A CA 1
ATOM 1357 C C . ALA A 1 169 ? -2.109 -22.375 -18.438 1 97.94 169 ALA A C 1
ATOM 1359 O O . ALA A 1 169 ? -1.407 -22.625 -19.438 1 97.94 169 ALA A O 1
ATOM 1360 N N . TRP A 1 170 ? -1.694 -21.672 -17.422 1 98.19 170 TRP A N 1
ATOM 1361 C CA . TRP A 1 170 ? -0.312 -21.203 -17.359 1 98.19 170 TRP A CA 1
ATOM 1362 C C . TRP A 1 170 ? 0.658 -22.375 -17.344 1 98.19 170 TRP A C 1
ATOM 1364 O O . TRP A 1 170 ? 1.677 -22.359 -18.031 1 98.19 170 TRP A O 1
ATOM 1374 N N . GLN A 1 171 ? 0.36 -23.422 -16.531 1 97.5 171 GLN A N 1
ATOM 1375 C CA . GLN A 1 171 ? 1.221 -24.594 -16.438 1 97.5 171 GLN A CA 1
ATOM 1376 C C . GLN A 1 171 ? 1.351 -25.297 -17.797 1 97.5 171 GLN A C 1
ATOM 1378 O O . GLN A 1 171 ? 2.441 -25.719 -18.172 1 97.5 171 GLN A O 1
ATOM 1383 N N . GLU A 1 172 ? 0.249 -25.359 -18.484 1 96.44 172 GLU A N 1
ATOM 1384 C CA . GLU A 1 172 ? 0.231 -26.016 -19.797 1 96.44 172 GLU A CA 1
ATOM 1385 C C . GLU A 1 172 ? 1.056 -25.25 -20.812 1 96.44 172 GLU A C 1
ATOM 1387 O O . GLU A 1 172 ? 1.736 -25.844 -21.656 1 96.44 172 GLU A O 1
ATOM 1392 N N . ALA A 1 173 ? 1.075 -23.969 -20.688 1 96.5 173 ALA A N 1
ATOM 1393 C CA . ALA A 1 173 ? 1.795 -23.125 -21.625 1 96.5 173 ALA A CA 1
ATOM 1394 C C . ALA A 1 173 ? 3.291 -23.125 -21.328 1 96.5 173 ALA A C 1
ATOM 1396 O O . ALA A 1 173 ? 4.105 -22.859 -22.219 1 96.5 173 ALA A O 1
ATOM 1397 N N . ASN A 1 174 ? 3.592 -23.344 -20.078 1 90.69 174 ASN A N 1
ATOM 1398 C CA . ASN A 1 174 ? 4.992 -23.188 -19.688 1 90.69 174 ASN A CA 1
ATOM 1399 C C . ASN A 1 174 ? 5.633 -24.531 -19.375 1 90.69 174 ASN A C 1
ATOM 1401 O O . ASN A 1 174 ? 6.836 -24.609 -19.109 1 90.69 174 ASN A O 1
ATOM 1405 N N . HIS A 1 175 ? 5.012 -25.562 -18.938 1 75.25 175 HIS A N 1
ATOM 1406 C CA . HIS A 1 175 ? 5.551 -26.906 -18.781 1 75.25 175 HIS A CA 1
ATOM 1407 C C . HIS A 1 175 ? 5.402 -27.719 -20.062 1 75.25 175 HIS A C 1
ATOM 1409 O O . HIS A 1 175 ? 5.824 -28.875 -20.125 1 75.25 175 HIS A O 1
ATOM 1415 N N . GLY A 1 176 ? 4.562 -26.969 -21.172 1 48.03 176 GLY A N 1
ATOM 1416 C CA . GLY A 1 176 ? 4.578 -27.766 -22.375 1 48.03 176 GLY A CA 1
ATOM 1417 C C . GLY A 1 176 ? 5.824 -27.547 -23.219 1 48.03 176 GLY A C 1
ATOM 1418 O O . GLY A 1 176 ? 6.508 -26.531 -23.062 1 48.03 176 GLY A O 1
ATOM 1419 N N . MET B 1 1 ? -5.734 22.766 14.344 1 95.69 1 MET B N 1
ATOM 1420 C CA . MET B 1 1 ? -4.543 21.953 14.594 1 95.69 1 MET B CA 1
ATOM 1421 C C . MET B 1 1 ? -4.203 21.109 13.383 1 95.69 1 MET B C 1
ATOM 1423 O O . MET B 1 1 ? -5.098 20.578 12.719 1 95.69 1 MET B O 1
ATOM 1427 N N . ILE B 1 2 ? -2.91 21.109 13.062 1 98.56 2 ILE B N 1
ATOM 1428 C CA . ILE B 1 2 ? -2.377 20.234 12.016 1 98.56 2 ILE B CA 1
ATOM 1429 C C . ILE B 1 2 ? -1.778 18.984 12.641 1 98.56 2 ILE B C 1
ATOM 1431 O O . ILE B 1 2 ? -1 19.062 13.594 1 98.56 2 ILE B O 1
ATOM 1435 N N . LEU B 1 3 ? -2.189 17.828 12.148 1 98.88 3 LEU B N 1
ATOM 1436 C CA . LEU B 1 3 ? -1.657 16.547 12.609 1 98.88 3 LEU B CA 1
ATOM 1437 C C . LEU B 1 3 ? -0.864 15.859 11.5 1 98.88 3 LEU B C 1
ATOM 1439 O O . LEU B 1 3 ? -1.4 15.586 10.43 1 98.88 3 LEU B O 1
ATOM 1443 N N . ILE B 1 4 ? 0.412 15.641 11.758 1 98.94 4 ILE B N 1
ATOM 1444 C CA . ILE B 1 4 ? 1.257 14.898 10.828 1 98.94 4 ILE B CA 1
ATOM 1445 C C . ILE B 1 4 ? 1.415 13.461 11.305 1 98.94 4 ILE B C 1
ATOM 1447 O O . ILE B 1 4 ? 1.995 13.211 12.367 1 98.94 4 ILE B O 1
ATOM 1451 N N . ILE B 1 5 ? 0.814 12.562 10.609 1 98.94 5 ILE B N 1
ATOM 1452 C CA . ILE B 1 5 ? 1.084 11.141 10.773 1 98.94 5 ILE B CA 1
ATOM 1453 C C . ILE B 1 5 ? 2.311 10.75 9.953 1 98.94 5 ILE B C 1
ATOM 1455 O O . ILE B 1 5 ? 2.227 10.602 8.727 1 98.94 5 ILE B O 1
ATOM 1459 N N . TYR B 1 6 ? 3.445 10.578 10.633 1 98.88 6 TYR B N 1
ATOM 1460 C CA . TYR B 1 6 ? 4.723 10.328 9.969 1 98.88 6 TYR B CA 1
ATOM 1461 C C . TYR B 1 6 ? 5.117 8.859 10.086 1 98.88 6 TYR B C 1
ATOM 1463 O O . TYR B 1 6 ? 5.09 8.289 11.18 1 98.88 6 TYR B O 1
ATOM 1471 N N . ALA B 1 7 ? 5.387 8.273 8.961 1 98.75 7 ALA B N 1
ATOM 1472 C CA . ALA B 1 7 ? 5.812 6.875 8.961 1 98.75 7 ALA B CA 1
ATOM 1473 C C . ALA B 1 7 ? 7.082 6.695 8.133 1 98.75 7 ALA B C 1
ATOM 1475 O O . ALA B 1 7 ? 7.051 6.797 6.902 1 98.75 7 ALA B O 1
ATOM 1476 N N . HIS B 1 8 ? 8.141 6.418 8.805 1 98.19 8 HIS B N 1
ATOM 1477 C CA . HIS B 1 8 ? 9.414 6.066 8.195 1 98.19 8 HIS B CA 1
ATOM 1478 C C . HIS B 1 8 ? 10.07 4.895 8.922 1 98.19 8 HIS B C 1
ATOM 1480 O O . HIS B 1 8 ? 10.422 5.004 10.094 1 98.19 8 HIS B O 1
ATOM 1486 N N . PRO B 1 9 ? 10.328 3.84 8.242 1 95.56 9 PRO B N 1
ATOM 1487 C CA . PRO B 1 9 ? 10.891 2.67 8.914 1 95.56 9 PRO B CA 1
ATOM 1488 C C . PRO B 1 9 ? 12.312 2.906 9.422 1 95.56 9 PRO B C 1
ATOM 1490 O O . PRO B 1 9 ? 12.734 2.303 10.406 1 95.56 9 PRO B O 1
ATOM 1493 N N . TYR B 1 10 ? 13.031 3.809 8.695 1 92.38 10 TYR B N 1
ATOM 1494 C CA . TYR B 1 10 ? 14.398 4.148 9.062 1 92.38 10 TYR B CA 1
ATOM 1495 C C . TYR B 1 10 ? 14.578 5.656 9.172 1 92.38 10 TYR B C 1
ATOM 1497 O O . TYR B 1 10 ? 15.344 6.254 8.414 1 92.38 10 TYR B O 1
ATOM 1505 N N . PRO B 1 11 ? 14.023 6.207 10.18 1 87.69 11 PRO B N 1
ATOM 1506 C CA . PRO B 1 11 ? 14 7.672 10.25 1 87.69 11 PRO B CA 1
ATOM 1507 C C . PRO B 1 11 ? 15.391 8.273 10.398 1 87.69 11 PRO B C 1
ATOM 1509 O O . PRO B 1 11 ? 15.633 9.406 9.961 1 87.69 11 PRO B O 1
ATOM 1512 N N . GLN B 1 12 ? 16.297 7.57 10.875 1 85.94 12 GLN B N 1
ATOM 1513 C CA . GLN B 1 12 ? 17.656 8.078 11.07 1 85.94 12 GLN B CA 1
ATOM 1514 C C . GLN B 1 12 ? 18.344 8.289 9.727 1 85.94 12 GLN B C 1
ATOM 1516 O O . GLN B 1 12 ? 19.312 9.047 9.641 1 85.94 12 GLN B O 1
ATOM 1521 N N . HIS B 1 13 ? 17.844 7.656 8.703 1 86.12 13 HIS B N 1
ATOM 1522 C CA . HIS B 1 13 ? 18.453 7.746 7.387 1 86.12 13 HIS B CA 1
ATOM 1523 C C . HIS B 1 13 ? 17.703 8.734 6.496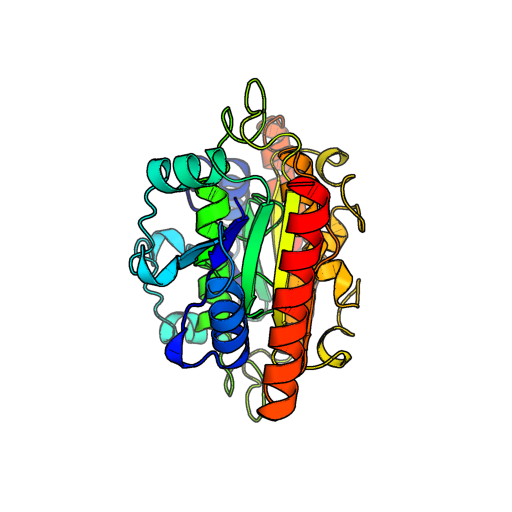 1 86.12 13 HIS B C 1
ATOM 1525 O O . HIS B 1 13 ? 18.094 8.961 5.348 1 86.12 13 HIS B O 1
ATOM 1531 N N . SER B 1 14 ? 16.688 9.352 7.082 1 88.56 14 SER B N 1
ATOM 1532 C CA . SER B 1 14 ? 15.844 10.227 6.266 1 88.56 14 SER B CA 1
ATOM 1533 C C . SER B 1 14 ? 16.281 11.68 6.383 1 88.56 14 SER B C 1
ATOM 1535 O O . SER B 1 14 ? 15.945 12.367 7.355 1 88.56 14 SER B O 1
ATOM 1537 N N . HIS B 1 15 ? 16.906 12.164 5.402 1 90.56 15 HIS B N 1
ATOM 1538 C CA . HIS B 1 15 ? 17.375 13.547 5.43 1 90.56 15 HIS B CA 1
ATOM 1539 C C . HIS B 1 15 ? 16.266 14.516 5.016 1 90.56 15 HIS B C 1
ATOM 1541 O O . HIS B 1 15 ? 16.047 15.531 5.68 1 90.56 15 HIS B O 1
ATOM 1547 N N . ALA B 1 16 ? 15.602 14.125 3.975 1 95.19 16 ALA B N 1
ATOM 1548 C CA . ALA B 1 16 ? 14.57 15.008 3.443 1 95.19 16 ALA B CA 1
ATOM 1549 C C . ALA B 1 16 ? 13.414 15.148 4.43 1 95.19 16 ALA B C 1
ATOM 1551 O O . ALA B 1 16 ? 13.039 16.266 4.797 1 95.19 16 ALA B O 1
ATOM 1552 N N . ASN B 1 17 ? 12.906 14.023 4.941 1 97.25 17 ASN B N 1
ATOM 1553 C CA . ASN B 1 17 ? 11.781 14.07 5.867 1 97.25 17 ASN B CA 1
ATOM 1554 C C . ASN B 1 17 ? 12.164 14.742 7.184 1 97.25 17 ASN B C 1
ATOM 1556 O O . ASN B 1 17 ? 11.352 15.453 7.781 1 97.25 17 ASN B O 1
ATOM 1560 N N . LYS B 1 18 ? 13.336 14.492 7.602 1 95.69 18 LYS B N 1
ATOM 1561 C CA . LYS B 1 18 ? 13.812 15.125 8.828 1 95.69 18 LYS B CA 1
ATOM 1562 C C . LYS B 1 18 ? 13.734 16.641 8.727 1 95.69 18 LYS B C 1
ATOM 1564 O O . LYS B 1 18 ? 13.227 17.312 9.633 1 95.69 18 LYS B O 1
ATOM 1569 N N . ARG B 1 19 ? 14.227 17.219 7.66 1 96.25 19 ARG B N 1
ATOM 1570 C CA . ARG B 1 19 ? 14.227 18.656 7.449 1 96.25 19 ARG B CA 1
ATOM 1571 C C . ARG B 1 19 ? 12.797 19.188 7.355 1 96.25 19 ARG B C 1
ATOM 1573 O O . ARG B 1 19 ? 12.492 20.25 7.898 1 96.25 19 ARG B O 1
ATOM 1580 N N . MET B 1 20 ? 11.945 18.438 6.668 1 98.31 20 MET B N 1
ATOM 1581 C CA . MET B 1 20 ? 10.539 18.828 6.578 1 98.31 20 MET B CA 1
ATOM 1582 C C . MET B 1 20 ? 9.906 18.922 7.969 1 98.31 20 MET B C 1
ATOM 1584 O O . MET B 1 20 ? 9.234 19.906 8.281 1 98.31 20 MET B O 1
ATOM 1588 N N . LEU B 1 21 ? 10.141 17.922 8.805 1 98.31 21 LEU B N 1
ATOM 1589 C CA . LEU B 1 21 ? 9.547 17.875 10.133 1 98.31 21 LEU B CA 1
ATOM 1590 C C . LEU B 1 21 ? 10.117 18.969 11.031 1 98.31 21 LEU B C 1
ATOM 1592 O O . LEU B 1 21 ? 9.398 19.531 11.852 1 98.31 21 LEU B O 1
ATOM 1596 N N . GLU B 1 22 ? 11.406 19.219 10.875 1 97.44 22 GLU B N 1
ATOM 1597 C CA . GLU B 1 22 ? 12.031 20.297 11.633 1 97.44 22 GLU B CA 1
ATOM 1598 C C . GLU B 1 22 ? 11.359 21.641 11.328 1 97.44 22 GLU B C 1
ATOM 1600 O O . GLU B 1 22 ? 11.102 22.422 12.234 1 97.44 22 GLU B O 1
ATOM 1605 N N . GLN B 1 23 ? 11.109 21.859 10.055 1 98.06 23 GLN B N 1
ATOM 1606 C CA . GLN B 1 23 ? 10.43 23.094 9.656 1 98.06 23 GLN B CA 1
ATOM 1607 C C . GLN B 1 23 ? 9 23.125 10.188 1 98.06 23 GLN B C 1
ATOM 1609 O O . GLN B 1 23 ? 8.547 24.141 10.695 1 98.06 23 GLN B O 1
ATOM 1614 N N . ALA B 1 24 ? 8.289 22.031 10.117 1 98.5 24 ALA B N 1
ATOM 1615 C CA . ALA B 1 24 ? 6.898 21.953 10.57 1 98.5 24 ALA B CA 1
ATOM 1616 C C . ALA B 1 24 ? 6.797 22.203 12.07 1 98.5 24 ALA B C 1
ATOM 1618 O O . ALA B 1 24 ? 5.844 22.828 12.539 1 98.5 24 ALA B O 1
ATOM 1619 N N . ARG B 1 25 ? 7.797 21.75 12.82 1 97.75 25 ARG B N 1
ATOM 1620 C CA . ARG B 1 25 ? 7.801 21.844 14.273 1 97.75 25 ARG B CA 1
ATOM 1621 C C . ARG B 1 25 ? 7.871 23.297 14.734 1 97.75 25 ARG B C 1
ATOM 1623 O O . ARG B 1 25 ? 7.527 23.609 15.875 1 97.75 25 ARG B O 1
ATOM 1630 N N . THR B 1 26 ? 8.328 24.156 13.883 1 97.62 26 THR B N 1
ATOM 1631 C CA . THR B 1 26 ? 8.461 25.562 14.242 1 97.62 26 THR B CA 1
ATOM 1632 C C . THR B 1 26 ? 7.105 26.25 14.227 1 97.62 26 THR B C 1
ATOM 1634 O O . THR B 1 26 ? 6.973 27.391 14.703 1 97.62 26 THR B O 1
ATOM 1637 N N . LEU B 1 27 ? 6.109 25.609 13.719 1 97.69 27 LEU B N 1
ATOM 1638 C CA . LEU B 1 27 ? 4.781 26.203 13.602 1 97.69 27 LEU B CA 1
ATOM 1639 C C . LEU B 1 27 ? 3.928 25.859 14.82 1 97.69 27 LEU B C 1
ATOM 1641 O O . LEU B 1 27 ? 3.979 24.734 15.32 1 97.69 27 LEU B O 1
ATOM 1645 N N . ASP B 1 28 ? 3.182 26.859 15.258 1 96.5 28 ASP B N 1
ATOM 1646 C CA . ASP B 1 28 ? 2.215 26.594 16.328 1 96.5 28 ASP B CA 1
ATOM 1647 C C . ASP B 1 28 ? 1.053 25.75 15.812 1 96.5 28 ASP B C 1
ATOM 1649 O O . ASP B 1 28 ? 0.627 25.891 14.664 1 96.5 28 ASP B O 1
ATOM 1653 N N . GLY B 1 29 ? 0.604 24.859 16.641 1 97 29 GLY B N 1
ATOM 1654 C CA . GLY B 1 29 ? -0.592 24.109 16.297 1 97 29 GLY B CA 1
ATOM 1655 C C . GLY B 1 29 ? -0.305 22.891 15.43 1 97 29 GLY B C 1
ATOM 1656 O O . GLY B 1 29 ? -1.19 22.406 14.727 1 97 29 GLY B O 1
ATOM 1657 N N . VAL B 1 30 ? 0.982 22.469 15.398 1 98.31 30 VAL B N 1
ATOM 1658 C CA . VAL B 1 30 ? 1.355 21.281 14.648 1 98.31 30 VAL B CA 1
ATOM 1659 C C . VAL B 1 30 ? 1.708 20.141 15.609 1 98.31 30 VAL B C 1
ATOM 1661 O O . VAL B 1 30 ? 2.514 20.328 16.531 1 98.31 30 VAL B O 1
ATOM 1664 N N . GLU B 1 31 ? 1.081 19.016 15.469 1 98.56 31 GLU B N 1
ATOM 1665 C CA . GLU B 1 31 ? 1.4 17.781 16.188 1 98.56 31 GLU B CA 1
ATOM 1666 C C . GLU B 1 31 ? 1.957 16.719 15.234 1 98.56 31 GLU B C 1
ATOM 1668 O O . GLU B 1 31 ? 1.404 16.5 14.156 1 98.56 31 GLU B O 1
ATOM 1673 N N . ILE B 1 32 ? 3.057 16.172 15.641 1 98.62 32 ILE B N 1
ATOM 1674 C CA . ILE B 1 32 ? 3.674 15.125 14.844 1 98.62 32 ILE B CA 1
ATOM 1675 C C . ILE B 1 32 ? 3.602 13.797 15.586 1 98.62 32 ILE B C 1
ATOM 1677 O O . ILE B 1 32 ? 4.035 13.695 16.734 1 98.62 32 ILE B O 1
ATOM 1681 N N . ARG B 1 33 ? 3.045 12.844 14.984 1 98.69 33 ARG B N 1
ATOM 1682 C CA . ARG B 1 33 ? 3.016 11.484 15.516 1 98.69 33 ARG B CA 1
ATOM 1683 C C . ARG B 1 33 ? 3.803 10.531 14.633 1 98.69 33 ARG B C 1
ATOM 1685 O O . ARG B 1 33 ? 3.32 10.117 13.578 1 98.69 33 ARG B O 1
ATOM 1692 N N . SER B 1 34 ? 5.012 10.188 15.102 1 98.31 34 SER B N 1
ATOM 1693 C CA . SER B 1 34 ? 5.891 9.266 14.391 1 98.31 34 SER B CA 1
ATOM 1694 C C . SER B 1 34 ? 5.539 7.812 14.695 1 98.31 34 SER B C 1
ATOM 1696 O O . SER B 1 34 ? 5.855 7.305 15.773 1 98.31 34 SER B O 1
ATOM 1698 N N . LEU B 1 35 ? 5.012 7.148 13.75 1 98.75 35 LEU B N 1
ATOM 1699 C CA . LEU B 1 35 ? 4.41 5.844 13.992 1 98.75 35 LEU B CA 1
ATOM 1700 C C . LEU B 1 35 ? 5.469 4.828 14.422 1 98.75 35 LEU B C 1
ATOM 1702 O O . LEU B 1 35 ? 5.258 4.07 15.367 1 98.75 35 LEU B O 1
ATOM 1706 N N . TYR B 1 36 ? 6.629 4.863 13.758 1 98.25 36 TYR B N 1
ATOM 1707 C CA . TYR B 1 36 ? 7.641 3.854 14.047 1 98.25 36 TYR B CA 1
ATOM 1708 C C . TYR B 1 36 ? 8.312 4.129 15.391 1 98.25 36 TYR B C 1
ATOM 1710 O O . TYR B 1 36 ? 8.93 3.236 15.977 1 98.25 36 TYR B O 1
ATOM 1718 N N . GLN B 1 37 ? 8.242 5.359 15.852 1 97.56 37 GLN B N 1
ATOM 1719 C CA . GLN B 1 37 ? 8.688 5.66 17.203 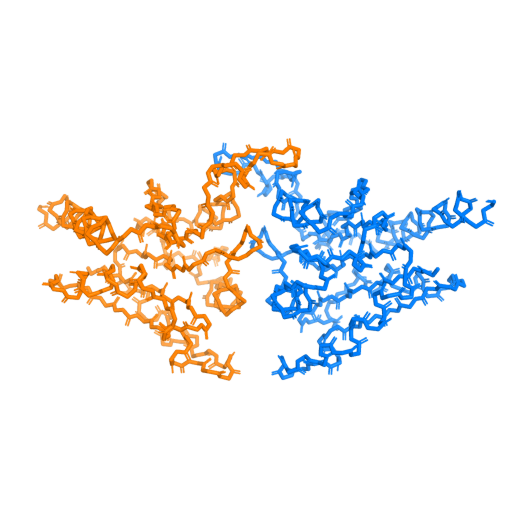1 97.56 37 GLN B CA 1
ATOM 1720 C C . GLN B 1 37 ? 7.645 5.238 18.234 1 97.56 37 GLN B C 1
ATOM 1722 O O . GLN B 1 37 ? 7.98 4.645 19.266 1 97.56 37 GLN B O 1
ATOM 1727 N N . LEU B 1 38 ? 6.387 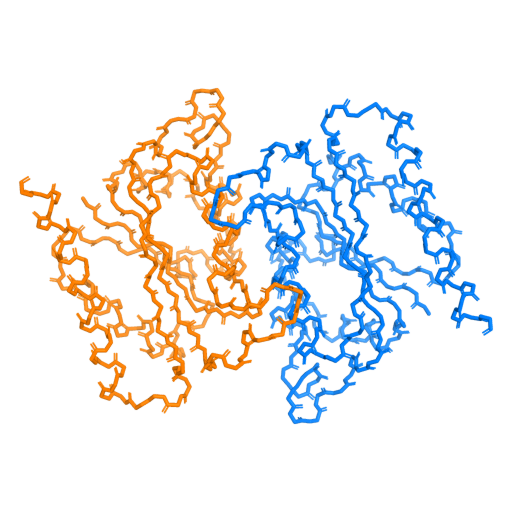5.484 17.969 1 98.38 38 LEU B N 1
ATOM 1728 C CA . LEU B 1 38 ? 5.293 5.191 18.891 1 98.38 38 LEU B CA 1
ATOM 1729 C C . LEU B 1 38 ? 5.016 3.693 18.938 1 98.38 38 LEU B C 1
ATOM 1731 O O . LEU B 1 38 ? 4.668 3.158 20 1 98.38 38 LEU B O 1
ATOM 1735 N N . TYR B 1 39 ? 5.176 3.012 17.766 1 98.06 39 TYR B N 1
ATOM 1736 C CA . TYR B 1 39 ? 4.777 1.615 17.641 1 98.06 39 TYR B CA 1
ATOM 1737 C C . TYR B 1 39 ? 5.855 0.8 16.938 1 98.06 39 TYR B C 1
ATOM 1739 O O . TYR B 1 39 ? 5.613 0.221 15.875 1 98.06 39 TYR B O 1
ATOM 1747 N N . PRO B 1 40 ? 7.023 0.632 17.484 1 96.19 40 PRO B N 1
ATOM 1748 C CA . PRO B 1 40 ? 8.094 -0.129 16.844 1 96.19 40 PRO B CA 1
ATOM 1749 C C . PRO B 1 40 ? 7.746 -1.603 16.656 1 96.19 40 PRO B C 1
ATOM 1751 O O . PRO B 1 40 ? 8.336 -2.279 15.812 1 96.19 40 PRO B O 1
ATOM 1754 N N . ASP B 1 41 ? 6.73 -2.061 17.406 1 95.56 41 ASP B N 1
ATOM 1755 C CA . ASP B 1 41 ? 6.332 -3.463 17.344 1 95.56 41 ASP B CA 1
ATOM 1756 C C . ASP B 1 41 ? 5.059 -3.631 16.516 1 95.56 41 ASP B C 1
ATOM 1758 O O . ASP B 1 41 ? 4.469 -4.715 16.484 1 95.56 41 ASP B O 1
ATOM 1762 N N . PHE B 1 42 ? 4.547 -2.521 15.945 1 97 42 PHE B N 1
ATOM 1763 C CA . PHE B 1 42 ? 3.383 -2.512 15.062 1 97 42 PHE B CA 1
ATOM 1764 C C . PHE B 1 42 ? 2.096 -2.666 15.867 1 97 42 PHE B C 1
ATOM 1766 O O . PHE B 1 42 ? 1.04 -2.965 15.305 1 97 42 PHE B O 1
ATOM 1773 N N . ASN B 1 43 ? 2.201 -2.543 17.203 1 97.62 43 ASN B N 1
ATOM 1774 C CA . ASN B 1 43 ? 1.006 -2.559 18.047 1 97.62 43 ASN B CA 1
ATOM 1775 C C . ASN B 1 43 ? 0.427 -1.158 18.219 1 97.62 43 ASN B C 1
ATOM 1777 O O . ASN B 1 43 ? 0.76 -0.46 19.172 1 97.62 43 ASN B O 1
ATOM 1781 N N . ILE B 1 44 ? -0.503 -0.815 17.438 1 98.5 44 ILE B N 1
ATOM 1782 C CA . ILE B 1 44 ? -1.004 0.55 17.328 1 98.5 44 ILE B CA 1
ATOM 1783 C C . ILE B 1 44 ? -2.055 0.805 18.406 1 98.5 44 ILE B C 1
ATOM 1785 O O . ILE B 1 44 ? -2.936 -0.028 18.625 1 98.5 44 ILE B O 1
ATOM 1789 N N . ASP B 1 45 ? -1.943 1.866 19.125 1 98.88 45 ASP B N 1
ATOM 1790 C CA . ASP B 1 45 ? -2.984 2.363 20.016 1 98.88 45 ASP B CA 1
ATOM 1791 C C . ASP B 1 45 ? -4.066 3.109 19.234 1 98.88 45 ASP B C 1
ATOM 1793 O O . ASP B 1 45 ? -3.998 4.332 19.094 1 98.88 45 ASP B O 1
ATOM 1797 N N . VAL B 1 46 ? -5.074 2.377 18.844 1 98.81 46 VAL B N 1
ATOM 1798 C CA . VAL B 1 46 ? -6.105 2.885 17.938 1 98.81 46 VAL B CA 1
ATOM 1799 C C . VAL B 1 46 ? -6.824 4.062 18.594 1 98.81 46 VAL B C 1
ATOM 1801 O O . VAL B 1 46 ? -7.059 5.09 17.938 1 98.81 46 VAL B O 1
ATOM 1804 N N . ALA B 1 47 ? -7.156 3.951 19.828 1 98.75 47 ALA B N 1
ATOM 1805 C CA . ALA B 1 47 ? -7.875 5.008 20.531 1 98.75 47 ALA B CA 1
ATOM 1806 C C . ALA B 1 47 ? -7.062 6.297 20.562 1 98.75 47 ALA B C 1
ATOM 1808 O O . ALA B 1 47 ? -7.602 7.383 20.328 1 98.75 47 ALA B O 1
ATOM 1809 N N . ALA B 1 48 ? -5.801 6.211 20.828 1 98.88 48 ALA B N 1
ATOM 1810 C CA . ALA B 1 48 ? -4.941 7.387 20.875 1 98.88 48 ALA B CA 1
ATOM 1811 C C . ALA B 1 48 ? -4.867 8.07 19.516 1 98.88 48 ALA B C 1
ATOM 1813 O O . ALA B 1 48 ? -4.906 9.297 19.422 1 98.88 48 ALA B O 1
ATOM 1814 N N . GLU B 1 49 ? -4.758 7.285 18.516 1 98.94 49 GLU B N 1
ATOM 1815 C CA . GLU B 1 49 ? -4.68 7.832 17.172 1 98.94 49 GLU B CA 1
ATOM 1816 C C . GLU B 1 49 ? -5.996 8.48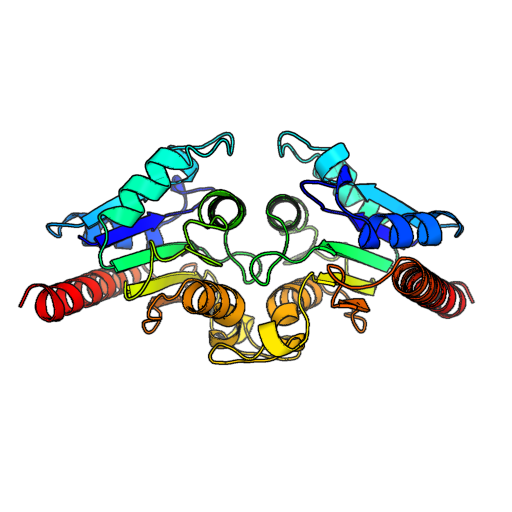4 16.766 1 98.94 49 GLU B C 1
ATOM 1818 O O . GLU B 1 49 ? -6.004 9.562 16.172 1 98.94 49 GLU B O 1
ATOM 1823 N N . GLN B 1 50 ? -7.094 7.844 17.109 1 98.88 50 GLN B N 1
ATOM 1824 C CA . GLN B 1 50 ? -8.398 8.406 16.781 1 98.88 50 GLN B CA 1
ATOM 1825 C C . GLN B 1 50 ? -8.656 9.688 17.562 1 98.88 50 GLN B C 1
ATOM 1827 O O . GLN B 1 50 ? -9.273 10.625 17.047 1 98.88 50 GLN B O 1
ATOM 1832 N N . GLN B 1 51 ? -8.164 9.766 18.75 1 98.81 51 GLN B N 1
ATOM 1833 C CA . GLN B 1 51 ? -8.289 10.992 19.516 1 98.81 51 GLN B CA 1
ATOM 1834 C C . GLN B 1 51 ? -7.492 12.133 18.891 1 98.81 51 GLN B C 1
ATOM 1836 O O . GLN B 1 51 ? -7.969 13.266 18.812 1 98.81 51 GLN B O 1
ATOM 1841 N N . ALA B 1 52 ? -6.289 11.812 18.438 1 98.81 52 ALA B N 1
ATOM 1842 C CA . ALA B 1 52 ? -5.48 12.812 17.734 1 98.81 52 ALA B CA 1
ATOM 1843 C C . ALA B 1 52 ? -6.172 13.305 16.469 1 98.81 52 ALA B C 1
ATOM 1845 O O . ALA B 1 52 ? -6.219 14.508 16.203 1 98.81 52 ALA B O 1
ATOM 1846 N N . LEU B 1 53 ? -6.742 12.383 15.742 1 98.88 53 LEU B N 1
ATOM 1847 C CA . LEU B 1 53 ? -7.469 12.711 14.516 1 98.88 53 LEU B CA 1
ATOM 1848 C C . LEU B 1 53 ? -8.672 13.602 14.82 1 98.88 53 LEU B C 1
ATOM 1850 O O . LEU B 1 53 ? -8.984 14.516 14.055 1 98.88 53 LEU B O 1
ATOM 1854 N N . ALA B 1 54 ? -9.312 13.297 15.891 1 98.31 54 ALA B N 1
ATOM 1855 C CA . ALA B 1 54 ? -10.508 14.047 16.25 1 98.31 54 ALA B CA 1
ATOM 1856 C C . ALA B 1 54 ? -10.18 15.516 16.5 1 98.31 54 ALA B C 1
ATOM 1858 O O . ALA B 1 54 ? -10.992 16.391 16.188 1 98.31 54 ALA B O 1
ATOM 1859 N N . ARG B 1 55 ? -9 15.797 16.906 1 97.5 55 ARG B N 1
ATOM 1860 C CA . ARG B 1 55 ? -8.602 17.156 17.25 1 97.5 55 ARG B CA 1
ATOM 1861 C C . ARG B 1 55 ? -8.094 17.906 16.016 1 97.5 55 ARG B C 1
ATOM 1863 O O . ARG B 1 55 ? -8.031 19.141 16.016 1 97.5 55 ARG B O 1
ATOM 1870 N N . ALA B 1 56 ? -7.773 17.203 15.008 1 98.5 56 ALA B N 1
ATOM 1871 C CA . ALA B 1 56 ? -7.086 17.797 13.867 1 98.5 56 ALA B CA 1
ATOM 1872 C C . ALA B 1 56 ? -8.086 18.391 12.875 1 98.5 56 ALA B C 1
ATOM 1874 O O . ALA B 1 56 ? -9.203 17.891 12.742 1 98.5 56 ALA B O 1
ATOM 1875 N N . ARG B 1 57 ? -7.668 19.422 12.18 1 98.31 57 ARG B N 1
ATOM 1876 C CA . ARG B 1 57 ? -8.422 19.984 11.062 1 98.31 57 ARG B CA 1
ATOM 1877 C C . ARG B 1 57 ? -7.742 19.656 9.734 1 98.31 57 ARG B C 1
ATOM 1879 O O . ARG B 1 57 ? -8.414 19.516 8.711 1 98.31 57 ARG B O 1
ATOM 1886 N N . LEU B 1 58 ? -6.418 19.594 9.75 1 98.81 58 LEU B N 1
ATOM 1887 C CA . LEU B 1 58 ? -5.602 19.109 8.648 1 98.81 58 LEU B CA 1
ATOM 1888 C C . LEU B 1 58 ? -4.789 17.891 9.07 1 98.81 58 LEU B C 1
ATOM 1890 O O . LEU B 1 58 ? -4.059 17.938 10.062 1 98.81 58 LEU B O 1
ATOM 1894 N N . ILE B 1 59 ? -5.012 16.875 8.383 1 98.94 59 ILE B N 1
ATOM 1895 C CA . ILE B 1 59 ? -4.25 15.641 8.555 1 98.94 59 ILE B CA 1
ATOM 1896 C C . ILE B 1 59 ? -3.23 15.5 7.426 1 98.94 59 ILE B C 1
ATOM 1898 O O . ILE B 1 59 ? -3.549 15.742 6.262 1 98.94 59 ILE B O 1
ATOM 1902 N N . ILE B 1 60 ? -1.991 15.172 7.734 1 98.94 60 ILE B N 1
ATOM 1903 C CA . ILE B 1 60 ? -0.955 14.938 6.734 1 98.94 60 ILE B CA 1
ATOM 1904 C C . ILE B 1 60 ? -0.414 13.516 6.879 1 98.94 60 ILE B C 1
ATOM 1906 O O . ILE B 1 60 ? 0.072 13.133 7.945 1 98.94 60 ILE B O 1
ATOM 1910 N N . TRP B 1 61 ? -0.572 12.711 5.902 1 98.94 61 TRP B N 1
ATOM 1911 C CA . TRP B 1 61 ? 0.154 11.445 5.797 1 98.94 61 TRP B CA 1
ATOM 1912 C C . TRP B 1 61 ? 1.526 11.664 5.168 1 98.94 61 TRP B C 1
ATOM 1914 O O . TRP B 1 61 ? 1.631 11.938 3.969 1 98.94 61 TRP B O 1
ATOM 1924 N N . GLN B 1 62 ? 2.559 11.523 5.965 1 98.94 62 GLN B N 1
ATOM 1925 C CA . GLN B 1 62 ? 3.908 11.844 5.512 1 98.94 62 GLN B CA 1
ATOM 1926 C C . GLN B 1 62 ? 4.812 10.617 5.578 1 98.94 62 GLN B C 1
ATOM 1928 O O . GLN B 1 62 ? 4.871 9.938 6.605 1 98.94 62 GLN B O 1
ATOM 1933 N N . HIS B 1 63 ? 5.512 10.383 4.512 1 98.69 63 HIS B N 1
ATOM 1934 C CA . HIS B 1 63 ? 6.391 9.219 4.469 1 98.69 63 HIS B CA 1
ATOM 1935 C C . HIS B 1 63 ? 7.312 9.273 3.256 1 98.69 63 HIS B C 1
ATOM 1937 O O . HIS B 1 63 ? 7.035 9.992 2.291 1 98.69 63 HIS B O 1
ATOM 1943 N N . PRO B 1 64 ? 8.445 8.516 3.299 1 97.94 64 PRO B N 1
ATOM 1944 C CA . PRO B 1 64 ? 9.133 8.195 2.045 1 97.94 64 PRO B CA 1
ATOM 1945 C C . PRO B 1 64 ? 8.398 7.148 1.219 1 97.94 64 PRO B C 1
ATOM 1947 O O . PRO B 1 64 ? 7.613 6.363 1.764 1 97.94 64 PRO B O 1
ATOM 1950 N N . MET B 1 65 ? 8.633 7.145 -0.044 1 97.44 65 MET B N 1
ATOM 1951 C CA . MET B 1 65 ? 8.008 6.145 -0.902 1 97.44 65 MET B CA 1
ATOM 1952 C C . MET B 1 65 ? 8.992 5.031 -1.242 1 97.44 65 MET B C 1
ATOM 1954 O O . MET B 1 65 ? 10.109 5.297 -1.695 1 97.44 65 MET B O 1
ATOM 1958 N N . GLN B 1 66 ? 8.664 3.871 -0.979 1 96.12 66 GLN B N 1
ATOM 1959 C CA . GLN B 1 66 ? 9.32 2.645 -1.425 1 96.12 66 GLN B CA 1
ATOM 1960 C C . GLN B 1 66 ? 8.328 1.722 -2.131 1 96.12 66 GLN B C 1
ATOM 1962 O O . GLN B 1 66 ? 7.191 1.566 -1.684 1 96.12 66 GLN B O 1
ATOM 1967 N N . TRP B 1 67 ? 8.812 1.284 -3.268 1 97.94 67 TRP B N 1
ATOM 1968 C CA . TRP B 1 67 ? 7.992 0.381 -4.07 1 97.94 67 TRP B CA 1
ATOM 1969 C C . TRP B 1 67 ? 6.625 0.995 -4.359 1 97.94 67 TRP B C 1
ATOM 1971 O O . TRP B 1 67 ? 5.594 0.344 -4.176 1 97.94 67 TRP B O 1
ATOM 1981 N N . TYR B 1 68 ? 6.629 2.268 -4.656 1 98.12 68 TYR B N 1
ATOM 1982 C CA . TYR B 1 68 ? 5.523 3.023 -5.234 1 98.12 68 TYR B CA 1
ATOM 1983 C C . TYR B 1 68 ? 4.336 3.07 -4.281 1 98.12 68 TYR B C 1
ATOM 1985 O O . TYR B 1 68 ? 3.189 3.215 -4.711 1 98.12 68 TYR B O 1
ATOM 1993 N N . SER B 1 69 ? 4.586 2.922 -2.936 1 98.06 69 SER B N 1
ATOM 1994 C CA . SER B 1 69 ? 3.471 2.873 -1.996 1 98.06 69 SER B CA 1
ATOM 1995 C C . SER B 1 69 ? 3.889 3.359 -0.613 1 98.06 69 SER B C 1
ATOM 1997 O O . SER B 1 69 ? 5 3.865 -0.437 1 98.06 69 SER B O 1
ATOM 1999 N N . VAL B 1 70 ? 2.938 3.285 0.354 1 98.75 70 VAL B N 1
ATOM 2000 C CA . VAL B 1 70 ? 3.16 3.736 1.725 1 98.75 70 VAL B CA 1
ATOM 2001 C C . VAL B 1 70 ? 3.943 2.678 2.496 1 98.75 70 VAL B C 1
ATOM 2003 O O . VAL B 1 70 ? 3.934 1.499 2.131 1 98.75 70 VAL B O 1
ATOM 2006 N N . PRO B 1 71 ? 4.613 3.117 3.561 1 98.69 71 PRO B N 1
ATOM 2007 C CA . PRO B 1 71 ? 5.254 2.131 4.434 1 98.69 71 PRO B CA 1
ATOM 2008 C C . PRO B 1 71 ? 4.254 1.182 5.09 1 98.69 71 PRO B C 1
ATOM 2010 O O . PRO B 1 71 ? 3.102 1.556 5.316 1 98.69 71 PRO B O 1
ATOM 2013 N N . PRO B 1 72 ? 4.75 0.006 5.43 1 98.69 72 PRO B N 1
ATOM 2014 C CA . PRO B 1 72 ? 3.854 -1.01 5.984 1 98.69 72 PRO B CA 1
ATOM 2015 C C . PRO B 1 72 ? 3.109 -0.523 7.227 1 98.69 72 PRO B C 1
ATOM 2017 O O . PRO B 1 72 ? 1.916 -0.795 7.383 1 98.69 72 PRO B O 1
ATOM 2020 N N . LEU B 1 73 ? 3.781 0.188 8.055 1 98.75 73 LEU B N 1
ATOM 2021 C CA . LEU B 1 73 ? 3.145 0.579 9.305 1 98.75 73 LEU B CA 1
ATOM 2022 C C . LEU B 1 73 ? 2.074 1.638 9.062 1 98.75 73 LEU B C 1
ATOM 2024 O O . LEU B 1 73 ? 1.06 1.672 9.766 1 98.75 73 LEU B O 1
ATOM 2028 N N . LEU B 1 74 ? 2.25 2.5 8.094 1 98.88 74 LEU B N 1
ATOM 2029 C CA . LEU B 1 74 ? 1.187 3.438 7.75 1 98.88 74 LEU B CA 1
ATOM 2030 C C . LEU B 1 74 ? -0.024 2.703 7.184 1 98.88 74 LEU B C 1
ATOM 2032 O O . LEU B 1 74 ? -1.166 3.053 7.484 1 98.88 74 LEU B O 1
ATOM 2036 N N . LYS B 1 75 ? 0.236 1.692 6.348 1 98.88 75 LYS B N 1
ATOM 2037 C CA . LYS B 1 75 ? -0.871 0.882 5.848 1 98.88 75 LYS B CA 1
ATOM 2038 C C . LYS B 1 75 ? -1.616 0.201 6.992 1 98.88 75 LYS B C 1
ATOM 2040 O O . LYS B 1 75 ? -2.846 0.113 6.973 1 98.88 75 LYS B O 1
ATOM 2045 N N . LEU B 1 76 ? -0.856 -0.349 7.883 1 98.75 76 LEU B N 1
ATOM 2046 C CA . LEU B 1 76 ? -1.481 -0.964 9.047 1 98.75 76 LEU B CA 1
ATOM 2047 C C . LEU B 1 76 ? -2.305 0.058 9.828 1 98.75 76 LEU B C 1
ATOM 2049 O O . LEU B 1 76 ? -3.41 -0.244 10.281 1 98.75 76 LEU B O 1
ATOM 2053 N N . TRP B 1 77 ? -1.737 1.241 10.023 1 98.94 77 TRP B N 1
ATOM 2054 C CA . TRP B 1 77 ? -2.426 2.344 10.688 1 98.94 77 TRP B CA 1
ATOM 2055 C C . TRP B 1 77 ? -3.77 2.625 10.023 1 98.94 77 TRP B C 1
ATOM 2057 O O . TRP B 1 77 ? -4.793 2.742 10.703 1 98.94 77 TRP B O 1
ATOM 2067 N N . MET B 1 78 ? -3.807 2.697 8.711 1 98.88 78 MET B N 1
ATOM 2068 C CA . MET B 1 78 ? -5.047 2.928 7.977 1 98.88 78 MET B CA 1
ATOM 2069 C C . MET B 1 78 ? -6.051 1.812 8.242 1 98.88 78 MET B C 1
ATOM 2071 O O . MET B 1 78 ? -7.234 2.076 8.469 1 98.88 78 MET B O 1
ATOM 2075 N N . ASP B 1 79 ? -5.551 0.586 8.242 1 98.44 79 ASP B N 1
ATOM 2076 C CA . ASP B 1 79 ? -6.414 -0.579 8.414 1 98.44 79 ASP B CA 1
ATOM 2077 C C . ASP B 1 79 ? -7.051 -0.589 9.805 1 98.44 79 ASP B C 1
ATOM 2079 O O . ASP B 1 79 ? -8.195 -1.026 9.961 1 98.44 79 ASP B O 1
ATOM 2083 N N . LYS B 1 80 ? -6.328 -0.14 10.773 1 98.56 80 LYS B N 1
ATOM 2084 C CA . LYS B 1 80 ? -6.781 -0.273 12.156 1 98.56 80 LYS B CA 1
ATOM 2085 C C . LYS B 1 80 ? -7.523 0.978 12.609 1 98.56 80 LYS B C 1
ATOM 2087 O O . LYS B 1 80 ? -8.523 0.886 13.328 1 98.56 80 LYS B O 1
ATOM 2092 N N . VAL B 1 81 ? -7.059 2.102 12.258 1 98.88 81 VAL B N 1
ATOM 2093 C CA . VAL B 1 81 ? -7.508 3.365 12.836 1 98.88 81 VAL B CA 1
ATOM 2094 C C . VAL B 1 81 ? -8.734 3.869 12.078 1 98.88 81 VAL B C 1
ATOM 2096 O O . VAL B 1 81 ? -9.672 4.402 12.688 1 98.88 81 VAL B O 1
ATOM 2099 N N . LEU B 1 82 ? -8.781 3.705 10.719 1 98.75 82 LEU B N 1
ATOM 2100 C CA . LEU B 1 82 ? -9.922 4.117 9.914 1 98.75 82 LEU B CA 1
ATOM 2101 C C . LEU B 1 82 ? -11.031 3.064 9.953 1 98.75 82 LEU B C 1
ATOM 2103 O O . LEU B 1 82 ? -11.312 2.414 8.953 1 98.75 82 LEU B O 1
ATOM 2107 N N . ALA B 1 83 ? -11.727 3.037 11.047 1 98 83 ALA B N 1
ATOM 2108 C CA . ALA B 1 83 ? -12.633 1.935 11.375 1 98 83 ALA B CA 1
ATOM 2109 C C . ALA B 1 83 ? -14.047 2.221 10.891 1 98 83 ALA B C 1
ATOM 2111 O O . ALA B 1 83 ? -14.484 3.375 10.859 1 98 83 ALA B O 1
ATOM 2112 N N . HIS B 1 84 ? -14.695 1.135 10.539 1 97 84 HIS B N 1
ATOM 2113 C CA . HIS B 1 84 ? -16.125 1.213 10.234 1 97 84 HIS B CA 1
ATOM 2114 C C . HIS B 1 84 ? -16.906 1.739 11.43 1 97 84 HIS B C 1
ATOM 2116 O O . HIS B 1 84 ? -16.656 1.339 12.57 1 97 84 HIS B O 1
ATOM 2122 N N . GLY B 1 85 ? -17.828 2.58 11.211 1 97.75 85 GLY B N 1
ATOM 2123 C CA . GLY B 1 85 ? -18.625 3.162 12.281 1 97.75 85 GLY B CA 1
ATOM 2124 C C . GLY B 1 85 ? -17.969 4.379 12.914 1 97.75 85 GLY B C 1
ATOM 2125 O O . GLY B 1 85 ? -18.625 5.129 13.641 1 97.75 85 GLY B O 1
ATOM 2126 N N . TRP B 1 86 ? -16.734 4.625 12.602 1 98.5 86 TRP B N 1
ATOM 2127 C CA . TRP B 1 86 ? -16 5.785 13.109 1 98.5 86 TRP B CA 1
ATOM 2128 C C . TRP B 1 86 ? -15.531 6.676 11.969 1 98.5 86 TRP B C 1
ATOM 2130 O O . TRP B 1 86 ? -15.922 7.844 11.883 1 98.5 86 TRP B O 1
ATOM 2140 N N . ALA B 1 87 ? -14.781 6.105 11.039 1 98.5 87 ALA B N 1
ATOM 2141 C CA . ALA B 1 87 ? -14.234 6.875 9.93 1 98.5 87 ALA B CA 1
ATOM 2142 C C . ALA B 1 87 ? -15.18 6.859 8.734 1 98.5 87 ALA B C 1
ATOM 2144 O O . ALA B 1 87 ? -15.195 7.797 7.93 1 98.5 87 ALA B O 1
ATOM 2145 N N . TYR B 1 88 ? -15.938 5.75 8.547 1 97.31 88 TYR B N 1
ATOM 2146 C CA . TYR B 1 88 ? -16.828 5.59 7.406 1 97.31 88 TYR B CA 1
ATOM 2147 C C . TYR B 1 88 ? -18 4.684 7.754 1 97.31 88 TYR B C 1
ATOM 2149 O O . TYR B 1 88 ? -18.062 4.125 8.852 1 97.31 88 TYR B O 1
ATOM 2157 N N . GLY B 1 89 ? -18.859 4.48 6.734 1 94.44 89 GLY B N 1
ATOM 2158 C CA . GLY B 1 89 ? -20.031 3.662 6.973 1 94.44 89 GLY B CA 1
ATOM 2159 C C . GLY B 1 89 ? -21.125 4.391 7.742 1 94.44 89 GLY B C 1
ATOM 2160 O O . GLY B 1 89 ? -21.047 5.605 7.938 1 94.44 89 GLY B O 1
ATOM 2161 N N . HIS B 1 90 ? -22.094 3.619 8.141 1 92.69 90 HIS B N 1
ATOM 2162 C CA . HIS B 1 90 ? -23.203 4.188 8.914 1 92.69 90 HIS B CA 1
ATOM 2163 C C . HIS B 1 90 ? -22.703 4.75 10.242 1 92.69 90 HIS B C 1
ATOM 2165 O O . HIS B 1 90 ? -22.125 4.02 11.047 1 92.69 90 HIS B O 1
ATOM 2171 N N . GLY B 1 91 ? -22.828 6.023 10.406 1 93 91 GLY B N 1
ATOM 2172 C CA . GLY B 1 91 ? -22.422 6.68 11.633 1 93 91 GLY B CA 1
ATOM 2173 C C . GLY B 1 91 ? -20.938 7.047 11.656 1 93 91 GLY B C 1
ATOM 2174 O O . GLY B 1 91 ? -20.453 7.641 12.617 1 93 91 GLY B O 1
ATOM 2175 N N . GLY B 1 92 ? -20.234 6.664 10.734 1 96.25 92 GLY B N 1
ATOM 2176 C CA . GLY B 1 92 ? -18.812 6.938 10.641 1 96.25 92 GLY B CA 1
ATOM 2177 C C . GLY 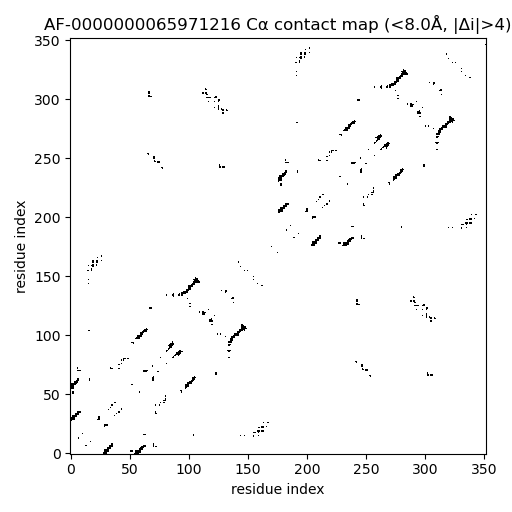B 1 92 ? -18.5 8.289 10.031 1 96.25 92 GLY B C 1
ATOM 2178 O O . GLY B 1 92 ? -18.156 8.383 8.859 1 96.25 92 GLY B O 1
ATOM 2179 N N . THR B 1 93 ? -18.484 9.398 10.836 1 97.06 93 THR B N 1
ATOM 2180 C CA . THR B 1 93 ? -18.344 10.75 10.297 1 97.06 93 THR B CA 1
ATOM 2181 C C . THR B 1 93 ? -17.203 11.484 10.977 1 97.06 93 THR B C 1
ATOM 2183 O O . THR B 1 93 ? -17.062 12.703 10.844 1 97.06 93 THR B O 1
ATOM 2186 N N . ALA B 1 94 ? -16.359 10.789 11.688 1 98.44 94 ALA B N 1
ATOM 2187 C CA . ALA B 1 94 ? -15.352 11.406 12.547 1 98.44 94 ALA B CA 1
ATOM 2188 C C . ALA B 1 94 ? -14.391 12.258 11.727 1 98.44 94 ALA B C 1
ATOM 2190 O O . ALA B 1 94 ? -13.82 13.227 12.234 1 98.44 94 ALA B O 1
ATOM 2191 N N . LEU B 1 95 ? -14.289 11.969 10.438 1 98.81 95 LEU B N 1
ATOM 2192 C CA . LEU B 1 95 ? -13.266 12.617 9.633 1 98.81 95 LEU B CA 1
ATOM 2193 C C . LEU B 1 95 ? -13.898 13.539 8.594 1 98.81 95 LEU B C 1
ATOM 2195 O O . LEU B 1 95 ? -13.195 14.242 7.863 1 98.81 95 LEU B O 1
ATOM 2199 N N . ARG B 1 96 ? -15.195 13.602 8.594 1 98.12 96 ARG B N 1
ATOM 2200 C CA . ARG B 1 96 ? -15.914 14.344 7.562 1 98.12 96 ARG B CA 1
ATOM 2201 C C . ARG B 1 96 ? -15.516 15.812 7.555 1 98.12 96 ARG B C 1
ATOM 2203 O O . ARG B 1 96 ? -15.414 16.438 8.609 1 98.12 96 ARG B O 1
ATOM 2210 N N . ASP B 1 97 ? -15.141 16.297 6.355 1 97.88 97 ASP B N 1
ATOM 2211 C CA . ASP B 1 97 ? -14.922 17.703 6.039 1 97.88 97 ASP B CA 1
ATOM 2212 C C . ASP B 1 97 ? -13.555 18.188 6.543 1 97.88 97 ASP B C 1
ATOM 2214 O O . ASP B 1 97 ? -13.203 19.344 6.379 1 97.88 97 ASP B O 1
ATOM 2218 N N . LYS B 1 98 ? -12.758 17.297 7.211 1 98.62 98 LYS B N 1
ATOM 2219 C CA . LYS B 1 98 ? -11.367 17.641 7.504 1 98.62 98 LYS B CA 1
ATOM 2220 C C . LYS B 1 98 ? -10.508 17.578 6.242 1 98.62 98 LYS B C 1
ATOM 2222 O O . LYS B 1 98 ? -10.883 16.938 5.258 1 98.62 98 LYS B O 1
ATOM 2227 N N . ASP B 1 99 ? -9.414 18.266 6.281 1 98.88 99 ASP B N 1
ATOM 2228 C CA . ASP B 1 99 ? -8.492 18.297 5.148 1 98.88 99 ASP B CA 1
ATOM 2229 C C . ASP B 1 99 ? -7.41 17.234 5.289 1 98.88 99 ASP B C 1
ATOM 2231 O O . ASP B 1 99 ? -6.973 16.922 6.402 1 98.88 99 ASP B O 1
ATOM 2235 N N . LEU B 1 100 ? -7.027 16.656 4.191 1 98.88 100 LEU B N 1
ATOM 2236 C CA . LEU B 1 100 ? -5.93 15.695 4.152 1 98.88 100 LEU B CA 1
ATOM 2237 C C . LEU B 1 100 ? -4.93 16.047 3.055 1 98.88 100 LEU B C 1
ATOM 2239 O O . LEU B 1 100 ? -5.324 16.328 1.921 1 98.88 100 LEU B O 1
ATOM 2243 N N . MET B 1 101 ? -3.699 16.125 3.393 1 98.94 101 MET B N 1
ATOM 2244 C CA . MET B 1 101 ? -2.613 16.281 2.43 1 98.94 101 MET B CA 1
ATOM 2245 C C . MET B 1 101 ? -1.648 15.109 2.488 1 98.94 101 MET B C 1
ATOM 2247 O O . MET B 1 101 ? -1.287 14.648 3.572 1 98.94 101 MET B O 1
ATOM 2251 N N . TRP B 1 102 ? -1.312 14.617 1.346 1 98.88 102 TRP B N 1
ATOM 2252 C CA . TRP B 1 102 ? -0.264 13.617 1.188 1 98.88 102 TRP B CA 1
ATOM 2253 C C . TRP B 1 102 ? 1.098 14.273 0.996 1 98.88 102 TRP B C 1
ATOM 2255 O O . TRP B 1 102 ? 1.283 15.07 0.073 1 98.88 102 TRP B O 1
ATOM 2265 N N . ALA B 1 103 ? 2.027 14.039 1.909 1 98.88 103 ALA B N 1
ATOM 2266 C CA . ALA B 1 103 ? 3.404 14.516 1.81 1 98.88 103 ALA B CA 1
ATOM 2267 C C . ALA B 1 103 ? 4.379 13.359 1.638 1 98.88 103 ALA B C 1
ATOM 2269 O O . ALA B 1 103 ? 4.48 12.492 2.51 1 98.88 103 ALA B O 1
ATOM 2270 N N . VAL B 1 104 ? 5.133 13.406 0.489 1 98.5 104 VAL B N 1
ATOM 2271 C CA . VAL B 1 104 ? 5.891 12.203 0.154 1 98.5 104 VAL B CA 1
ATOM 2272 C C . VAL B 1 104 ? 7.246 12.594 -0.432 1 98.5 104 VAL B C 1
ATOM 2274 O O . VAL B 1 104 ? 7.352 13.586 -1.155 1 98.5 104 VAL B O 1
ATOM 2277 N N . THR B 1 105 ? 8.281 11.852 0.002 1 97.25 105 THR B N 1
ATOM 2278 C CA . THR B 1 105 ? 9.609 11.984 -0.6 1 97.25 105 THR B CA 1
ATOM 2279 C C . THR B 1 105 ? 9.961 10.75 -1.413 1 97.25 105 THR B C 1
ATOM 2281 O O . THR B 1 105 ? 9.602 9.633 -1.04 1 97.25 105 THR B O 1
ATOM 2284 N N . THR B 1 106 ? 10.602 10.945 -2.516 1 96.25 106 THR B N 1
ATOM 2285 C CA . THR B 1 106 ? 11.055 9.836 -3.352 1 96.25 106 THR B CA 1
ATOM 2286 C C . THR B 1 106 ? 12.555 9.938 -3.609 1 96.25 106 THR B C 1
ATOM 2288 O O . THR B 1 106 ? 13.094 11.039 -3.768 1 96.25 106 THR B O 1
ATOM 2291 N N . GLY B 1 107 ? 13.211 8.797 -3.629 1 91.81 107 GLY B N 1
ATOM 2292 C CA . GLY B 1 107 ? 14.625 8.773 -3.939 1 91.81 107 GLY B CA 1
ATOM 2293 C C . GLY B 1 107 ? 14.93 9.125 -5.387 1 91.81 107 GLY B C 1
ATOM 2294 O O . GLY B 1 107 ? 15.852 9.891 -5.668 1 91.81 107 GLY B O 1
ATOM 2295 N N . GLY B 1 108 ? 14.188 8.523 -6.297 1 86.38 108 GLY B N 1
ATOM 2296 C CA . GLY B 1 108 ? 14.375 8.727 -7.723 1 86.38 108 GLY B CA 1
ATOM 2297 C C . GLY B 1 108 ? 13.531 9.852 -8.281 1 86.38 108 GLY B C 1
ATOM 2298 O O . GLY B 1 108 ? 12.742 10.461 -7.559 1 86.38 108 GLY B O 1
ATOM 2299 N N . GLY B 1 109 ? 13.875 10.18 -9.562 1 86.06 109 GLY B N 1
ATOM 2300 C CA . GLY B 1 109 ? 13.141 11.219 -10.258 1 86.06 109 GLY B CA 1
ATOM 2301 C C . GLY B 1 109 ? 11.992 10.688 -11.094 1 86.06 109 GLY B C 1
ATOM 2302 O O . GLY B 1 109 ? 11.523 9.57 -10.875 1 86.06 109 GLY B O 1
ATOM 2303 N N . GLU B 1 110 ? 11.586 11.5 -11.969 1 83.56 110 GLU B N 1
ATOM 2304 C CA . GLU B 1 110 ? 10.375 11.281 -12.758 1 83.56 110 GLU B CA 1
ATOM 2305 C C . GLU B 1 110 ? 10.492 10.016 -13.602 1 83.56 110 GLU B C 1
ATOM 2307 O O . GLU B 1 110 ? 9.492 9.344 -13.867 1 83.56 110 GLU B O 1
ATOM 2312 N N . SER B 1 111 ? 11.633 9.656 -13.93 1 87.56 111 SER B N 1
ATOM 2313 C CA . SER B 1 111 ? 11.828 8.508 -14.812 1 87.56 111 SER B CA 1
ATOM 2314 C C . SER B 1 111 ? 11.391 7.211 -14.148 1 87.56 111 SER B C 1
ATOM 2316 O O . SER B 1 111 ? 10.977 6.27 -14.82 1 87.56 111 SER B O 1
ATOM 2318 N N . HIS B 1 112 ? 11.406 7.164 -12.898 1 90.81 112 HIS B N 1
ATOM 2319 C CA . HIS B 1 112 ? 11.039 5.969 -12.148 1 90.81 112 HIS B CA 1
ATOM 2320 C C . HIS B 1 112 ? 9.531 5.734 -12.195 1 90.81 112 HIS B C 1
ATOM 2322 O O . HIS B 1 112 ? 9.055 4.652 -11.852 1 90.81 112 HIS B O 1
ATOM 2328 N N . PHE B 1 113 ? 8.828 6.684 -12.656 1 95.56 113 PHE B N 1
ATOM 2329 C CA . PHE B 1 113 ? 7.379 6.582 -12.633 1 95.56 113 PHE B CA 1
ATOM 2330 C C . PHE B 1 113 ? 6.832 6.379 -14.039 1 95.56 113 PHE B C 1
ATOM 2332 O O . PHE B 1 113 ? 5.621 6.477 -14.266 1 95.56 113 PHE B O 1
ATOM 2339 N N . ALA B 1 114 ? 7.699 6.074 -14.969 1 95.62 114 ALA B N 1
ATOM 2340 C CA . ALA B 1 114 ? 7.309 5.992 -16.375 1 95.62 114 ALA B CA 1
ATOM 2341 C C . ALA B 1 114 ? 6.938 4.566 -16.766 1 95.62 114 ALA B C 1
ATOM 2343 O O . ALA B 1 114 ? 6.512 4.312 -17.891 1 95.62 114 ALA B O 1
ATOM 2344 N N . ILE B 1 115 ? 7 3.699 -15.852 1 95.62 115 ILE B N 1
ATOM 2345 C CA . ILE B 1 115 ? 6.77 2.291 -16.172 1 95.62 115 ILE B CA 1
ATOM 2346 C C . ILE B 1 115 ? 5.375 1.879 -15.703 1 95.62 115 ILE B C 1
ATOM 2348 O O . ILE B 1 115 ? 4.77 2.549 -14.859 1 95.62 115 ILE B O 1
ATOM 2352 N N . GLY B 1 116 ? 4.887 0.756 -16.359 1 96.75 116 GLY B N 1
ATOM 2353 C CA . GLY B 1 116 ? 3.568 0.256 -16 1 96.75 116 GLY B CA 1
ATOM 2354 C C . GLY B 1 116 ? 2.479 0.728 -16.938 1 96.75 116 GLY B C 1
ATOM 2355 O O . GLY B 1 116 ? 2.74 1.497 -17.875 1 96.75 116 GLY B O 1
ATOM 2356 N N . ALA B 1 117 ? 1.274 0.302 -16.703 1 97.75 117 ALA B N 1
ATOM 2357 C CA . ALA B 1 117 ? 0.137 0.583 -17.578 1 97.75 117 ALA B CA 1
ATOM 2358 C C . ALA B 1 117 ? -0.428 1.976 -17.312 1 97.75 117 ALA B C 1
ATOM 2360 O O . ALA B 1 117 ? -1.083 2.562 -18.172 1 97.75 117 ALA B O 1
ATOM 2361 N N . TYR B 1 118 ? -0.211 2.533 -16.172 1 97.38 118 TYR B N 1
ATOM 2362 C CA . TYR B 1 118 ? -0.65 3.865 -15.766 1 97.38 118 TYR B CA 1
ATOM 2363 C C . TYR B 1 118 ? 0.521 4.695 -15.25 1 97.38 118 TYR B C 1
ATOM 2365 O O . TYR B 1 118 ? 0.561 5.062 -14.07 1 97.38 118 TYR B O 1
ATOM 2373 N N . PRO B 1 119 ? 1.36 5.062 -16.109 1 96.12 119 PRO B N 1
ATOM 2374 C CA . PRO B 1 119 ? 2.576 5.766 -15.695 1 96.12 119 PRO B CA 1
ATOM 2375 C C . PRO B 1 119 ? 2.293 7.164 -15.148 1 96.12 119 PRO B C 1
ATOM 2377 O O . PRO B 1 119 ? 1.237 7.734 -15.43 1 96.12 119 PRO B O 1
ATOM 2380 N N . GLY B 1 120 ? 3.25 7.648 -14.367 1 96.06 120 GLY B N 1
ATOM 2381 C CA . GLY B 1 120 ? 3.15 8.961 -13.758 1 96.06 120 GLY B CA 1
ATOM 2382 C C . GLY B 1 120 ? 3.096 8.906 -12.242 1 96.06 120 GLY B C 1
ATOM 2383 O O . GLY B 1 120 ? 2.469 8.008 -11.664 1 96.06 120 GLY B O 1
ATOM 2384 N N . PHE B 1 121 ? 3.611 9.922 -11.664 1 96.88 121 PHE B N 1
ATOM 2385 C CA . PHE B 1 121 ? 3.67 9.977 -10.211 1 96.88 121 PHE B CA 1
ATOM 2386 C C . PHE B 1 121 ? 2.277 10.148 -9.617 1 96.88 121 PHE B C 1
ATOM 2388 O O . PHE B 1 121 ? 1.94 9.516 -8.617 1 96.88 121 PHE B O 1
ATOM 2395 N N . ASP B 1 122 ? 1.438 10.922 -10.219 1 96.69 122 ASP B N 1
ATOM 2396 C CA . ASP B 1 122 ? 0.155 11.32 -9.648 1 96.69 122 ASP B CA 1
ATOM 2397 C C . ASP B 1 122 ? -0.759 10.117 -9.445 1 96.69 122 ASP B C 1
ATOM 2399 O O . ASP B 1 122 ? -1.547 10.078 -8.5 1 96.69 122 ASP B O 1
ATOM 2403 N N . VAL B 1 123 ? -0.626 9.148 -10.297 1 97.75 123 VAL B N 1
ATOM 2404 C CA . VAL B 1 123 ? -1.485 7.969 -10.258 1 97.75 123 VAL B CA 1
ATOM 2405 C C . VAL B 1 123 ? -1.245 7.203 -8.953 1 97.75 123 VAL B C 1
ATOM 2407 O O . VAL B 1 123 ? -2.15 6.543 -8.438 1 97.75 123 VAL B O 1
ATOM 2410 N N . LEU B 1 124 ? -0.068 7.391 -8.398 1 98.06 124 LEU B N 1
ATOM 2411 C CA . LEU B 1 124 ? 0.322 6.645 -7.203 1 98.06 124 LEU B CA 1
ATOM 2412 C C . LEU B 1 124 ? -0.403 7.176 -5.973 1 98.06 124 LEU B C 1
ATOM 2414 O O . LEU B 1 124 ? -0.412 6.523 -4.922 1 98.06 124 LEU B O 1
ATOM 2418 N N . SER B 1 125 ? -1.112 8.312 -6.086 1 98.31 125 SER B N 1
ATOM 2419 C CA . SER B 1 125 ? -1.896 8.867 -4.984 1 98.31 125 SER B CA 1
ATOM 2420 C C . SER B 1 125 ? -3.27 8.211 -4.898 1 98.31 125 SER B C 1
ATOM 2422 O O . SER B 1 125 ? -3.973 8.359 -3.898 1 98.31 125 SER B O 1
ATOM 2424 N N . GLN B 1 126 ? -3.656 7.492 -5.898 1 98.56 126 GLN B N 1
ATOM 2425 C CA . GLN B 1 126 ? -5.047 7.086 -6.082 1 98.56 126 GLN B CA 1
ATOM 2426 C C . GLN B 1 126 ? -5.535 6.25 -4.902 1 98.56 126 GLN B C 1
ATOM 2428 O O . GLN B 1 126 ? -6.625 6.492 -4.371 1 98.56 126 GLN B O 1
ATOM 2433 N N . PRO B 1 127 ? -4.73 5.281 -4.41 1 98.56 127 PRO B N 1
ATOM 2434 C CA . PRO B 1 127 ? -5.223 4.543 -3.246 1 98.56 127 PRO B CA 1
ATOM 2435 C C . PRO B 1 127 ? -5.461 5.441 -2.035 1 98.56 127 PRO B C 1
ATOM 2437 O O . PRO B 1 127 ? -6.461 5.281 -1.328 1 98.56 127 PRO B O 1
ATOM 2440 N N . LEU B 1 128 ? -4.621 6.41 -1.85 1 98.81 128 LEU B N 1
ATOM 2441 C CA . LEU B 1 128 ? -4.719 7.316 -0.711 1 98.81 128 LEU B CA 1
ATOM 2442 C C . LEU B 1 128 ? -5.891 8.281 -0.881 1 98.81 128 LEU B C 1
ATOM 2444 O O . LEU B 1 128 ? -6.652 8.508 0.06 1 98.81 128 LEU B O 1
ATOM 2448 N N . GLN B 1 129 ? -5.996 8.812 -2.098 1 98.75 129 GLN B N 1
ATOM 2449 C CA . GLN B 1 129 ? -7.074 9.758 -2.361 1 98.75 129 GLN B CA 1
ATOM 2450 C C . GLN B 1 129 ? -8.438 9.086 -2.24 1 98.75 129 GLN B C 1
ATOM 2452 O O . GLN B 1 129 ? -9.359 9.641 -1.635 1 98.75 129 GLN B O 1
ATOM 2457 N N . ALA B 1 130 ? -8.555 7.887 -2.822 1 98.38 130 ALA B N 1
ATOM 2458 C CA . ALA B 1 130 ? -9.812 7.152 -2.717 1 98.38 130 ALA B CA 1
ATOM 2459 C C . ALA B 1 130 ? -10.156 6.867 -1.258 1 98.38 130 ALA B C 1
ATOM 2461 O O . ALA B 1 130 ? -11.312 6.996 -0.852 1 98.38 130 ALA B O 1
ATOM 2462 N N . THR B 1 131 ? -9.148 6.504 -0.47 1 98.62 131 THR B N 1
ATOM 2463 C CA . THR B 1 131 ? -9.336 6.262 0.957 1 98.62 131 THR B CA 1
ATOM 2464 C C . THR B 1 131 ? -9.844 7.52 1.658 1 98.62 131 THR B C 1
ATOM 2466 O O . THR B 1 131 ? -10.82 7.469 2.406 1 98.62 131 THR B O 1
ATOM 2469 N N . ALA B 1 132 ? -9.18 8.656 1.392 1 98.81 132 ALA B N 1
ATOM 2470 C CA . ALA B 1 132 ? -9.547 9.93 2.006 1 98.81 132 ALA B CA 1
ATOM 2471 C C . ALA B 1 132 ? -10.984 10.305 1.667 1 98.81 132 ALA B C 1
ATOM 2473 O O . ALA B 1 132 ? -11.781 10.625 2.557 1 98.81 132 ALA B O 1
ATOM 2474 N N . LEU B 1 133 ? -11.305 10.18 0.406 1 98.31 133 LEU B N 1
ATOM 2475 C CA . LEU B 1 133 ? -12.633 10.562 -0.064 1 98.31 133 LEU B CA 1
ATOM 2476 C C . LEU B 1 133 ? -13.695 9.641 0.517 1 98.31 133 LEU B C 1
ATOM 2478 O O . LEU B 1 133 ? -14.781 10.102 0.896 1 98.31 133 LEU B O 1
ATOM 2482 N N . TYR B 1 134 ? -13.367 8.383 0.59 1 97.38 134 TYR B N 1
ATOM 2483 C CA . TYR B 1 134 ? -14.312 7.414 1.143 1 97.38 134 TYR B CA 1
ATOM 2484 C C . TYR B 1 134 ? -14.625 7.727 2.602 1 97.38 134 TYR B C 1
ATOM 2486 O O . TYR B 1 134 ? -15.742 7.508 3.064 1 97.38 134 TYR B O 1
ATOM 2494 N N . CYS B 1 135 ? -13.656 8.297 3.295 1 98.38 135 CYS B N 1
ATOM 2495 C CA . CYS B 1 135 ? -13.82 8.648 4.703 1 98.38 135 CYS B CA 1
ATOM 2496 C C . CYS B 1 135 ? -14.43 10.031 4.855 1 98.38 135 CYS B C 1
ATOM 2498 O O . CYS B 1 135 ? -14.594 10.523 5.973 1 98.38 135 CYS B O 1
ATOM 2500 N N . GLY B 1 136 ? -14.648 10.797 3.744 1 98.19 136 GLY B N 1
ATOM 2501 C CA . GLY B 1 136 ? -15.273 12.109 3.785 1 98.19 136 GLY B CA 1
ATOM 2502 C C . GLY B 1 136 ? -14.273 13.234 3.932 1 98.19 136 GLY B C 1
ATOM 2503 O O . GLY B 1 136 ? -14.648 14.375 4.211 1 98.19 136 GLY B O 1
ATOM 2504 N N . LEU B 1 137 ? -13.016 12.953 3.758 1 98.81 137 LEU B N 1
ATOM 2505 C CA . LEU B 1 137 ? -11.969 13.969 3.857 1 98.81 137 LEU B CA 1
ATOM 2506 C C . LEU B 1 137 ? -11.867 14.773 2.566 1 98.81 137 LEU B C 1
ATOM 2508 O O . LEU B 1 137 ? -12.148 14.25 1.483 1 98.81 137 LEU B O 1
ATOM 2512 N N . ASN B 1 138 ? -11.477 16.016 2.697 1 98.69 138 ASN B N 1
ATOM 2513 C CA . ASN B 1 138 ? -11.117 16.828 1.55 1 98.69 138 ASN B CA 1
ATOM 2514 C C . ASN B 1 138 ? -9.664 16.609 1.134 1 98.69 138 ASN B C 1
ATOM 2516 O O . ASN B 1 138 ? -8.75 16.844 1.922 1 98.69 138 ASN B O 1
ATOM 2520 N N . TRP B 1 139 ? -9.484 16.172 -0.026 1 98.75 139 TRP B N 1
ATOM 2521 C CA . TRP B 1 139 ? -8.156 15.891 -0.547 1 98.75 139 TRP B CA 1
ATOM 2522 C C . TRP B 1 139 ? -7.496 17.172 -1.072 1 98.75 139 TRP B C 1
ATOM 2524 O O . TRP B 1 139 ? -8 17.797 -2.01 1 98.75 139 TRP B O 1
ATOM 2534 N N . LEU B 1 140 ? -6.414 17.531 -0.454 1 98.75 140 LEU B N 1
ATOM 2535 C CA . LEU B 1 140 ? -5.641 18.688 -0.908 1 98.75 140 LEU B CA 1
ATOM 2536 C C . LEU B 1 140 ? -4.535 18.25 -1.864 1 98.75 140 LEU B C 1
ATOM 2538 O O . LEU B 1 140 ? -4.121 17.094 -1.861 1 98.75 140 LEU B O 1
ATOM 2542 N N . PRO B 1 141 ? -4.012 19.188 -2.748 1 98.25 141 PRO B N 1
ATOM 2543 C CA . PRO B 1 141 ? -2.869 18.828 -3.596 1 98.25 141 PRO B CA 1
ATOM 2544 C C . PRO B 1 141 ? -1.675 18.312 -2.793 1 98.25 141 PRO B C 1
ATOM 2546 O O . PRO B 1 141 ? -1.303 18.922 -1.78 1 98.25 141 PRO B O 1
ATOM 2549 N N . PRO B 1 142 ? -1.118 17.25 -3.232 1 98.56 142 PRO B N 1
ATOM 2550 C CA . PRO B 1 142 ? 0 16.656 -2.496 1 98.56 142 PRO B CA 1
ATOM 2551 C C . PRO B 1 142 ? 1.231 17.547 -2.467 1 98.56 142 PRO B C 1
ATOM 2553 O O . PRO B 1 142 ? 1.334 18.484 -3.264 1 98.56 142 PRO B O 1
ATOM 2556 N N . PHE B 1 143 ? 2.061 17.297 -1.503 1 98.5 143 PHE B N 1
ATOM 2557 C CA . PHE B 1 143 ? 3.418 17.828 -1.469 1 98.5 143 PHE B CA 1
ATOM 2558 C C . PHE B 1 143 ? 4.438 16.719 -1.714 1 98.5 143 PHE B C 1
ATOM 2560 O O . PHE B 1 143 ? 4.543 15.781 -0.924 1 98.5 143 PHE B O 1
ATOM 2567 N N . ALA B 1 144 ? 5.191 16.844 -2.783 1 97.19 144 ALA B N 1
ATOM 2568 C CA . ALA B 1 144 ? 6.148 15.797 -3.131 1 97.19 144 ALA B CA 1
ATOM 2569 C C . ALA B 1 144 ? 7.555 16.375 -3.297 1 97.19 144 ALA B C 1
ATOM 2571 O O . ALA B 1 144 ? 7.738 17.391 -3.965 1 97.19 144 ALA B O 1
ATOM 2572 N N . MET B 1 145 ? 8.523 15.797 -2.607 1 95.75 145 MET B N 1
ATOM 2573 C CA . MET B 1 145 ? 9.945 16.062 -2.826 1 95.75 145 MET B CA 1
ATOM 2574 C C . MET B 1 145 ? 10.609 14.891 -3.543 1 95.75 145 MET B C 1
ATOM 2576 O O . MET B 1 145 ? 10.75 13.805 -2.973 1 95.75 145 MET B O 1
ATOM 2580 N N . HIS B 1 146 ? 11.102 15.133 -4.781 1 94.5 146 HIS B N 1
ATOM 2581 C CA . HIS B 1 146 ? 11.703 14.07 -5.586 1 94.5 146 HIS B CA 1
ATOM 2582 C C . HIS B 1 146 ? 13.227 14.164 -5.574 1 94.5 146 HIS B C 1
ATOM 2584 O O . HIS B 1 146 ? 13.781 15.156 -5.109 1 94.5 146 HIS B O 1
ATOM 2590 N N . CYS B 1 147 ? 13.891 13.141 -5.957 1 92.31 147 CYS B N 1
ATOM 2591 C CA . CYS B 1 147 ? 15.328 13.078 -6.199 1 92.31 147 CYS B CA 1
ATOM 2592 C C . CYS B 1 147 ? 16.109 13.32 -4.91 1 92.31 147 CYS B C 1
ATOM 2594 O O . CYS B 1 147 ? 17.141 13.992 -4.918 1 92.31 147 CYS B O 1
ATOM 2596 N N . THR B 1 148 ? 15.609 12.766 -3.854 1 90 148 THR B N 1
ATOM 2597 C CA . THR B 1 148 ? 16.203 13.078 -2.561 1 90 148 THR B CA 1
ATOM 2598 C C . THR B 1 148 ? 17.547 12.359 -2.396 1 90 148 THR B C 1
ATOM 2600 O O . THR B 1 148 ? 18.344 12.719 -1.536 1 90 148 THR B O 1
ATOM 2603 N N . PHE B 1 149 ? 17.844 11.406 -3.252 1 84.12 149 PHE B N 1
ATOM 2604 C CA . PHE B 1 149 ? 19.109 10.695 -3.188 1 84.12 149 PHE B CA 1
ATOM 2605 C C . PHE B 1 149 ? 20.234 11.539 -3.77 1 84.12 149 PHE B C 1
ATOM 2607 O O . PHE B 1 149 ? 21.406 11.328 -3.451 1 84.12 149 PHE B O 1
ATOM 2614 N N . VAL B 1 150 ? 19.844 12.5 -4.621 1 84.31 150 VAL B N 1
ATOM 2615 C CA . VAL B 1 150 ? 20.906 13.203 -5.332 1 84.31 150 VAL B CA 1
ATOM 2616 C C . VAL B 1 150 ? 20.844 14.695 -5 1 84.31 150 VAL B C 1
ATOM 2618 O O . VAL B 1 150 ? 21.75 15.453 -5.375 1 84.31 150 VAL B O 1
ATOM 2621 N N . CYS B 1 151 ? 19.844 15.094 -4.312 1 86.25 151 CYS B N 1
ATOM 2622 C CA . CYS B 1 151 ? 19.719 16.5 -3.947 1 86.25 151 CYS B CA 1
ATOM 2623 C C . CYS B 1 151 ? 20.75 16.891 -2.895 1 86.25 151 CYS B C 1
ATOM 2625 O O . CYS B 1 151 ? 21.016 16.109 -1.971 1 86.25 151 CYS B O 1
ATOM 2627 N N . ASP B 1 152 ? 21.234 18.062 -3.107 1 90.19 152 ASP B N 1
ATOM 2628 C CA . ASP B 1 152 ? 22.156 18.547 -2.086 1 90.19 152 ASP B CA 1
ATOM 2629 C C . ASP B 1 152 ? 21.406 19.125 -0.896 1 90.19 152 ASP B C 1
ATOM 2631 O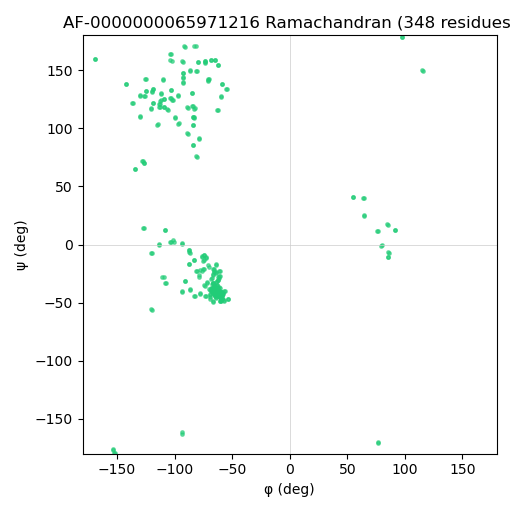 O . ASP B 1 152 ? 20.188 19.281 -0.943 1 90.19 152 ASP B O 1
ATOM 2635 N N . ASP B 1 153 ? 22.141 19.391 0.079 1 91.25 153 ASP B N 1
ATOM 2636 C CA . ASP B 1 153 ? 21.562 19.844 1.338 1 91.25 153 ASP B CA 1
ATOM 2637 C C . ASP B 1 153 ? 20.781 21.141 1.147 1 91.25 153 ASP B C 1
ATOM 2639 O O . ASP B 1 153 ? 19.719 21.344 1.743 1 91.25 153 ASP B O 1
ATOM 2643 N N . GLU B 1 154 ? 21.328 21.984 0.383 1 93.12 154 GLU B N 1
ATOM 2644 C CA . GLU B 1 154 ? 20.688 23.281 0.156 1 93.12 154 GLU B CA 1
ATOM 2645 C C . GLU B 1 154 ? 19.344 23.125 -0.532 1 93.12 154 GLU B C 1
ATOM 2647 O O . GLU B 1 154 ? 18.359 23.781 -0.167 1 93.12 154 GLU B O 1
ATOM 2652 N N . THR B 1 155 ? 19.312 22.281 -1.44 1 93.56 155 THR B N 1
ATOM 2653 C CA . THR B 1 155 ? 18.062 22 -2.154 1 93.56 155 THR B CA 1
ATOM 2654 C C . THR B 1 155 ? 17.031 21.375 -1.22 1 93.56 155 THR B C 1
ATOM 2656 O O . THR B 1 155 ? 15.859 21.766 -1.232 1 93.56 155 THR B O 1
ATOM 2659 N N . LEU B 1 156 ? 17.5 20.469 -0.399 1 94.19 156 LEU B N 1
ATOM 2660 C CA . LEU B 1 156 ? 16.609 19.812 0.557 1 94.19 156 LEU B CA 1
ATOM 2661 C C . LEU B 1 156 ? 16.047 20.828 1.551 1 94.19 156 LEU B C 1
ATOM 2663 O O . LEU B 1 156 ? 14.852 20.781 1.881 1 94.19 156 LEU B O 1
ATOM 2667 N N . GLN B 1 157 ? 16.875 21.734 1.913 1 94.81 157 GLN B N 1
ATOM 2668 C CA . GLN B 1 157 ? 16.453 22.766 2.859 1 94.81 157 GLN B CA 1
ATOM 2669 C C . GLN B 1 157 ? 15.43 23.719 2.225 1 94.81 157 GLN B C 1
ATOM 2671 O O . GLN B 1 157 ? 14.461 24.109 2.873 1 94.81 157 GLN B O 1
ATOM 2676 N N . ALA B 1 158 ? 15.695 24.078 1.055 1 96.5 158 ALA B N 1
ATOM 2677 C CA . ALA B 1 158 ? 14.766 24.953 0.342 1 96.5 158 ALA B CA 1
ATOM 2678 C C . ALA B 1 158 ? 13.398 24.297 0.188 1 96.5 158 ALA B C 1
ATOM 2680 O O . ALA B 1 158 ? 12.367 24.938 0.379 1 96.5 158 ALA B O 1
ATOM 2681 N N . GLN B 1 159 ? 13.414 23.016 -0.12 1 96.75 159 GLN B N 1
ATOM 2682 C CA . GLN B 1 159 ? 12.164 22.281 -0.256 1 96.75 159 GLN B CA 1
ATOM 2683 C C . GLN B 1 159 ? 11.453 22.141 1.087 1 96.75 159 GLN B C 1
ATOM 2685 O O . GLN B 1 159 ? 10.227 22.219 1.154 1 96.75 159 GLN B O 1
ATOM 2690 N N . ALA B 1 160 ? 12.188 21.953 2.09 1 97.69 160 ALA B N 1
ATOM 2691 C CA . ALA B 1 160 ? 11.609 21.875 3.432 1 97.69 160 ALA B CA 1
ATOM 2692 C C . ALA B 1 160 ? 10.945 23.203 3.811 1 97.69 160 ALA B C 1
ATOM 2694 O O . ALA B 1 160 ? 9.898 23.203 4.465 1 97.69 160 ALA B O 1
ATOM 2695 N N . ARG B 1 161 ? 11.539 24.312 3.4 1 97.81 161 ARG B N 1
ATOM 2696 C CA . ARG B 1 161 ? 10.945 25.625 3.646 1 97.81 161 ARG B CA 1
ATOM 2697 C C . ARG B 1 161 ? 9.648 25.781 2.873 1 97.81 161 ARG B C 1
ATOM 2699 O O . ARG B 1 161 ? 8.695 26.391 3.371 1 97.81 161 ARG B O 1
ATOM 2706 N N . HIS B 1 162 ? 9.656 25.266 1.703 1 98.25 162 HIS B N 1
ATOM 2707 C CA . HIS B 1 162 ? 8.422 25.297 0.925 1 98.25 162 HIS B CA 1
ATOM 2708 C C . HIS B 1 162 ? 7.316 24.484 1.605 1 98.25 162 HIS B C 1
ATOM 2710 O O . HIS B 1 162 ? 6.148 24.875 1.566 1 98.25 162 HIS B O 1
ATOM 2716 N N . TYR B 1 163 ? 7.684 23.422 2.168 1 98.69 163 TYR B N 1
ATOM 2717 C CA . TYR B 1 163 ? 6.742 22.609 2.947 1 98.69 163 TYR B CA 1
ATOM 2718 C C . TYR B 1 163 ? 6.156 23.422 4.098 1 98.69 163 TYR B C 1
ATOM 2720 O O . TYR B 1 163 ? 4.941 23.453 4.293 1 98.69 163 TYR B O 1
ATOM 2728 N N . LYS B 1 164 ? 6.984 24.094 4.816 1 98.56 164 LYS B N 1
ATOM 2729 C CA . LYS B 1 164 ? 6.539 24.953 5.902 1 98.56 164 LYS B CA 1
ATOM 2730 C C . LYS B 1 164 ? 5.594 26.031 5.387 1 98.56 164 LYS B C 1
ATOM 2732 O O . LYS B 1 164 ? 4.559 26.312 6.004 1 98.56 164 LYS B O 1
ATOM 2737 N N . GLN B 1 165 ? 5.938 26.625 4.285 1 98.38 165 GLN B N 1
ATOM 2738 C CA . GLN B 1 165 ? 5.117 27.688 3.703 1 98.38 165 GLN B CA 1
ATOM 2739 C C . GLN B 1 165 ? 3.736 27.156 3.322 1 98.38 165 GLN B C 1
ATOM 2741 O O . GLN B 1 165 ? 2.736 27.859 3.488 1 98.38 165 GLN B O 1
ATOM 2746 N N . ARG B 1 166 ? 3.727 25.953 2.799 1 98.5 166 ARG B N 1
ATOM 2747 C CA . ARG B 1 166 ? 2.453 25.328 2.467 1 98.5 166 ARG B CA 1
ATOM 2748 C C . ARG B 1 166 ? 1.569 25.188 3.703 1 98.5 166 ARG B C 1
ATOM 2750 O O . ARG B 1 166 ? 0.371 25.469 3.65 1 98.5 166 ARG B O 1
ATOM 2757 N N . LEU B 1 167 ? 2.146 24.734 4.82 1 98.44 167 LEU B N 1
ATOM 2758 C CA . LEU B 1 167 ? 1.404 24.562 6.062 1 98.44 167 LEU B CA 1
ATOM 2759 C C . LEU B 1 167 ? 0.962 25.906 6.629 1 98.44 167 LEU B C 1
ATOM 2761 O O . LEU B 1 167 ? -0.169 26.047 7.102 1 98.44 167 LEU B O 1
ATOM 2765 N N . LEU B 1 168 ? 1.803 26.906 6.535 1 97.81 168 LEU B N 1
ATOM 2766 C CA . LEU B 1 168 ? 1.485 28.25 7.012 1 97.81 168 LEU B CA 1
ATOM 2767 C C . LEU B 1 168 ? 0.327 28.844 6.219 1 97.81 168 LEU B C 1
ATOM 2769 O O . LEU B 1 168 ? -0.573 29.453 6.797 1 97.81 168 LEU B O 1
ATOM 2773 N N . ALA B 1 169 ? 0.443 28.672 4.926 1 97.88 169 ALA B N 1
ATOM 2774 C CA . ALA B 1 169 ? -0.622 29.188 4.066 1 97.88 169 ALA B CA 1
ATOM 2775 C C . ALA B 1 169 ? -1.965 28.562 4.426 1 97.88 169 ALA B C 1
ATOM 2777 O O . ALA B 1 169 ? -2.994 29.234 4.434 1 97.88 169 ALA B O 1
ATOM 2778 N N . TRP B 1 170 ? -1.947 27.266 4.695 1 98.19 170 TRP B N 1
ATOM 2779 C CA . TRP B 1 170 ? -3.174 26.594 5.105 1 98.19 170 TRP B CA 1
ATOM 2780 C C . TRP B 1 170 ? -3.699 27.172 6.414 1 98.19 170 TRP B C 1
ATOM 2782 O O . TRP B 1 170 ? -4.902 27.406 6.559 1 98.19 170 TRP B O 1
ATOM 2792 N N . GLN B 1 171 ? -2.795 27.406 7.402 1 97.5 171 GLN B N 1
ATOM 2793 C CA . GLN B 1 171 ? -3.199 27.953 8.688 1 97.5 171 GLN B CA 1
ATOM 2794 C C . GLN B 1 171 ? -3.84 29.328 8.516 1 97.5 171 GLN B C 1
ATOM 2796 O O . GLN B 1 171 ? -4.844 29.641 9.164 1 97.5 171 GLN B O 1
ATOM 2801 N N . GLU B 1 172 ? -3.264 30.109 7.645 1 96.38 172 GLU B N 1
ATOM 2802 C CA . GLU B 1 172 ? -3.758 31.469 7.406 1 96.38 172 GLU B CA 1
ATOM 2803 C C . GLU B 1 172 ? -5.141 31.453 6.762 1 96.38 172 GLU B C 1
ATOM 2805 O O . GLU B 1 172 ? -5.992 32.281 7.086 1 96.38 172 GLU B O 1
ATOM 2810 N N . ALA B 1 173 ? -5.352 30.453 5.957 1 96.38 173 ALA B N 1
ATOM 2811 C CA . ALA B 1 173 ? -6.625 30.359 5.25 1 96.38 173 ALA B CA 1
ATOM 2812 C C . ALA B 1 173 ? -7.715 29.812 6.164 1 96.38 173 ALA B C 1
ATOM 2814 O O . ALA B 1 173 ? -8.906 30.047 5.938 1 96.38 173 ALA B O 1
ATOM 2815 N N . ASN B 1 174 ? -7.312 29.047 7.145 1 90.56 174 ASN B N 1
ATOM 2816 C CA . ASN B 1 174 ? -8.312 28.359 7.953 1 90.56 174 ASN B CA 1
ATOM 2817 C C . ASN B 1 174 ? -8.375 28.922 9.367 1 90.56 174 ASN B C 1
ATOM 2819 O O . ASN B 1 174 ? -9.219 28.516 10.172 1 90.56 174 ASN B O 1
ATOM 2823 N N . HIS B 1 175 ? -7.402 29.469 9.977 1 75.62 175 HIS B N 1
ATOM 2824 C CA . HIS B 1 175 ? -7.457 30.172 11.258 1 75.62 175 HIS B CA 1
ATOM 2825 C C . HIS B 1 175 ? -7.828 31.641 11.07 1 75.62 175 HIS B C 1
ATOM 2827 O O . HIS B 1 175 ? -7.953 32.375 12.055 1 75.62 175 HIS B O 1
ATOM 2833 N N . GLY B 1 176 ? -7.875 32.062 9.547 1 48.09 176 GLY B N 1
ATOM 2834 C CA . GLY B 1 176 ? -8.344 33.438 9.469 1 48.09 176 GLY B CA 1
ATOM 2835 C C . GLY B 1 176 ? -9.859 33.562 9.523 1 48.09 176 GLY B C 1
ATOM 2836 O O . GLY B 1 176 ? -10.57 32.562 9.258 1 48.09 176 GLY B O 1
#

Sequence (352 aa):
MILIIYAHPYPQHSHANKRMLEQARTLDGVEIRSLYQLYPDFNIDVAAEQQALARARLIIWQHPMQWYSVPPLLKLWMDKVLAHGWAYGHGGTALRDKDLMWAVTTGGGESHFAIGAYPGFDVLSQPLQATALYCGLNWLPPFAMHCTFVCDDETLQAQARHYKQRLLAWQEANHGMILIIYAHPYPQHSHANKRMLEQARTLDGVEIRSLYQLYPDFNIDVAAEQQALARARLIIWQHPMQWYSVPPLLKLWMDKVLAHGWAYGHGGTALRDKDLMWAVTTGGGESHFAIGAYPGFDVLSQPLQATALYCGLNWLPPFAMHCTFVCDDETLQAQARHYKQRLLAWQEANHG

Foldseek 3Di:
DEEEEEEELCVVPDQLVVLLVVLQVVDPPYHYDYQCVVCVPLDDPLVVVLVVLLPHQEYEYEYEDDPLAHDPSVVSNLVRNCDDCPQADDVNQSNAAGAYEYEYEYQADQVVQQDDPDGGSVVSCVVVVVSCVRSNHHYDYYHYHYNPNPDDPVRSNVSSVVSSVVVVVVCVVPVD/DEEEEEEELCVVPDQLVVLLVVLQVVDPPYHYDYQCVVCVPLDDPLVVVLVVLLPHQEYEYEYEDDPLAHDPSVVSNLVRNCDDCPQADDVNQSNAAGAYEYEYEYQADQVVQQDDPDGGSVVSCVVVVVSCVRSNHHYDYYHYHYNPNPDDPVVSNVSSVVSSVVVVVVCVVPVD

Secondary structure (DSSP, 8-state):
-EEEEE--S-GGG-HHHHHHHHHHHTSTTEEEEEHHHH-TTS---HHHHHHHHHH-SEEEEEEE-BTTB--HHHHHHHHHHS-BTTTBSTT--TTTT-EEEEEEE-SS-GGGGS-SSS-SSGGGGHHHHHHHHHTTPEEPPPEEE--TTT--HHHHHHHHHHHHHHHHHHHHHH--/-EEEEE--S-GGG-HHHHHHHHHHHTSTTEEEEEHHHH-TTS---HHHHHHHHHH-SEEEEEEE-BTTB--HHHHHHHHHHS-BTTTBSTT--TTTT-EEEEEEE-SS-GGGGS-SSS-SSGGGGHHHHHHHHHTTPEEPPPEEE--TTT--HHHHHHHHHHHHHHHHHHHHHH--

InterPro domains:
  IPR003680 Flavodoxin-like fold [PF02525] (2-167)
  IPR023948 Glutathione-regulated potassium-efflux system ancillary protein KefF [MF_01414] (1-173)
  IPR023948 Glutathione-regulated potassium-efflux system ancillary protein KefF [NF002044] (1-176)
  IPR029039 Flavoprotein-like superfamily [G3DSA:3.40.50.360] (1-176)
  IPR029039 Flavoprotein-like superfamily [SSF52218] (2-170)
  IPR046980 Glutathione-regulated potassium-efflux system ancillary protein KefG/KefF [PTHR47307] (2-174)

Solvent-accessible surface area (backbone atoms only — not comparable to full-atom values): 18547 Å² total; per-residue (Å²): 75,37,32,35,45,33,34,46,98,57,58,91,76,36,64,62,61,47,46,32,50,57,42,40,63,73,42,86,58,54,46,78,47,47,43,48,77,77,25,75,81,70,65,71,60,45,67,63,52,46,52,53,52,62,64,33,46,33,39,29,51,31,33,55,50,57,72,60,38,73,44,30,65,49,45,42,46,50,68,61,51,58,28,79,47,40,24,20,69,81,78,13,54,68,37,50,76,25,38,34,32,46,34,38,35,30,53,55,53,74,74,75,28,61,49,55,93,57,49,41,68,73,55,61,42,33,38,58,44,30,42,38,48,67,28,38,28,40,77,48,83,63,47,77,48,63,28,57,74,74,51,50,70,66,57,43,50,54,52,16,51,50,51,33,49,54,54,48,51,50,46,54,68,68,76,96,74,38,34,35,45,34,33,47,97,57,58,93,76,36,64,61,61,49,46,32,49,56,43,41,64,73,42,85,55,55,45,77,47,47,44,47,78,77,23,74,80,71,66,72,61,44,67,60,51,48,54,52,52,61,64,32,46,33,39,29,51,32,33,55,50,56,73,60,39,72,44,30,66,51,45,41,45,49,67,61,52,58,27,77,47,39,24,20,70,79,77,13,54,69,38,49,76,25,37,34,32,46,34,38,36,29,54,57,54,73,74,76,28,62,49,56,92,56,50,42,67,73,54,61,44,33,38,59,44,31,43,36,48,67,27,39,28,42,79,47,82,63,46,75,47,62,27,58,73,75,51,49,69,67,57,44,50,52,51,15,49,50,52,33,49,54,54,50,51,52,46,54,68,66,76,96

Nearest PDB structures (foldseek):
  3l9x-assembly1_B  TM=9.952E-01  e=4.721E-32  Escherichia coli K-12
  3l9w-assembly1_A  TM=9.931E-01  e=7.606E-32  Escherichia coli K-12
  3eyw-assembly1_B  TM=9.926E-01  e=9.095E-32  Escherichia coli K-12
  3l9w-assembly1_B  TM=9.934E-01  e=1.380E-31  Escherichia coli K-12
  3eyw-assembly1_A  TM=9.923E-01  e=1.112E-30  Escherichia coli K-12

Radius of gyration: 20.63 Å; Cα contacts (8 Å, |Δi|>4): 616; chains: 2; bounding box: 47×64×43 Å

Organism: Citrobacter koseri (strain ATCC BAA-895 / CDC 4225-83 / SGSC4696) (NCBI:txid290338)

pLDDT: mean 96.27, std 5.23, range [48.03, 98.94]